Protein AF-A0A8H6F1Z7-F1 (afdb_monomer_lite)

Sequence (242 aa):
MTTATIKIDTALFIRLAKLPSEIVAYIIGFLPKCMLPELLYFPPIKEIVVSTIFSDVNIAEEYLRDKASDVPGVGYGICYCDYFKVTLDDLKRGIDQWSIYPRCIYIDNVEDFQNVCDDFPELLFKAQSINGSFAGDEGPNPEPFFKFFLDLNIKFDSLSLSNFSDPLTVPPIATSIELLNASLTNYVIPGVKKLDVDAGSDEMETQTYAFSSDLENLLLYTKRSIEVTLPQTLRKLEVYAF

pLDDT: mean 84.44, std 13.34, range [30.67, 98.12]

Foldseek 3Di:
DDQPPPPPPLVVVVVLLVDPLVVSLVVLLPDQLLCLVVCCVNVSNNLSSLLSLLQFEEEDQDDDRQAFDSDPPCGSVDHPCPHNYDHPVRQVVSCVVNVDQRQEYEYAEDVSVVCCVVPPVVSQVRHNAYEYHYEPVRDDACPVVQVVCVVSVGAHQEYEYEHHPDQDQHELRYQAYEYYQHDDAAAQHPNHAYYAYEHHDDDDDADEHEHHLNYAYYHYEDQDDYHYDDHPNHNYYHYHYD

Organism: Candida albicans (NCBI:txid5476)

Secondary structure (DSSP, 8-state):
---------HHHHHHHTTS-HHHHHHHHHTS-GGGHHHHTT-GGGHHHHHHHHTTSEEE-SS-PPPPPPSSTTTSS-----SSEEE-HHHHHHHHHHH----SEEEE-SHHHHHHHHHH-THHHHH-SEEEEEEEGGGSS-SHHHHHHHHHTT--EEEEEEE--SS-----S-EEEEEEEEE----B--TT--EEEEEE--------EEEB-TT--EEEEEESS--EEE--TT--EEEEEE-

Structure (mmCIF, N/CA/C/O backbone):
data_AF-A0A8H6F1Z7-F1
#
_entry.id   AF-A0A8H6F1Z7-F1
#
loop_
_atom_site.group_PDB
_atom_site.id
_atom_site.type_symbol
_atom_site.label_atom_id
_atom_site.label_alt_id
_atom_site.label_comp_id
_atom_site.label_asym_id
_atom_site.label_entity_id
_atom_site.label_seq_id
_atom_site.pdbx_PDB_ins_code
_atom_site.Cartn_x
_atom_site.Cartn_y
_atom_site.Cartn_z
_atom_site.occupancy
_atom_site.B_iso_or_equiv
_atom_site.auth_seq_id
_atom_site.auth_comp_id
_atom_site.auth_asym_id
_atom_site.auth_atom_id
_atom_site.pdbx_PDB_model_num
ATOM 1 N N . MET A 1 1 ? 41.974 -16.984 -8.850 1.00 34.16 1 MET A N 1
ATOM 2 C CA . MET A 1 1 ? 40.584 -16.545 -8.622 1.00 34.16 1 MET A CA 1
ATOM 3 C C . MET A 1 1 ? 39.885 -16.558 -9.967 1.00 34.16 1 MET A C 1
ATOM 5 O O . MET A 1 1 ? 40.196 -15.731 -10.811 1.00 34.16 1 MET A O 1
ATOM 9 N N . THR A 1 2 ? 39.063 -17.568 -10.221 1.00 30.67 2 THR A N 1
ATOM 10 C CA . THR A 1 2 ? 38.248 -17.677 -11.433 1.00 30.67 2 THR A CA 1
ATOM 11 C C . THR A 1 2 ? 36.941 -16.943 -11.175 1.00 30.67 2 THR A C 1
ATOM 13 O O . THR A 1 2 ? 36.124 -17.398 -10.382 1.00 30.67 2 THR A O 1
ATOM 16 N N . THR A 1 3 ? 36.767 -15.784 -11.804 1.00 34.25 3 THR A N 1
ATOM 17 C CA . THR A 1 3 ? 35.483 -15.086 -11.878 1.00 34.25 3 THR A CA 1
ATOM 18 C C . THR A 1 3 ? 34.496 -15.992 -12.604 1.00 34.25 3 THR A C 1
ATOM 20 O O . THR A 1 3 ? 34.626 -16.241 -13.803 1.00 34.25 3 THR A O 1
ATOM 23 N N . ALA A 1 4 ? 33.527 -16.538 -11.874 1.00 36.94 4 ALA A N 1
ATOM 24 C CA . ALA A 1 4 ? 32.410 -17.229 -12.488 1.00 36.94 4 ALA A CA 1
ATOM 25 C C . ALA A 1 4 ? 31.567 -16.189 -13.225 1.00 36.94 4 ALA A C 1
ATOM 27 O O . ALA A 1 4 ? 30.810 -15.431 -12.632 1.00 36.94 4 ALA A O 1
ATOM 28 N N . THR A 1 5 ? 31.747 -16.106 -14.538 1.00 38.84 5 THR A N 1
ATOM 29 C CA . THR A 1 5 ? 30.880 -15.298 -15.385 1.00 38.84 5 THR A CA 1
ATOM 30 C C . THR A 1 5 ? 29.527 -16.000 -15.421 1.00 38.84 5 THR A C 1
ATOM 32 O O . THR A 1 5 ? 29.414 -17.076 -16.012 1.00 38.84 5 THR A O 1
ATOM 35 N N . ILE A 1 6 ? 28.504 -15.431 -14.777 1.00 48.78 6 ILE A N 1
ATOM 36 C CA . ILE A 1 6 ? 27.116 -15.843 -15.008 1.00 48.78 6 ILE A CA 1
ATOM 37 C C . ILE A 1 6 ? 26.848 -15.555 -16.485 1.00 48.78 6 ILE A C 1
ATOM 39 O O . ILE A 1 6 ? 26.662 -14.412 -16.900 1.00 48.78 6 ILE A O 1
ATOM 43 N N . LYS A 1 7 ? 26.943 -16.589 -17.321 1.00 49.62 7 LYS A N 1
ATOM 44 C CA . LYS A 1 7 ? 26.702 -16.468 -18.752 1.00 49.62 7 LYS A CA 1
ATOM 45 C C . LYS A 1 7 ? 25.193 -16.384 -18.925 1.00 49.62 7 LYS A C 1
ATOM 47 O O . LYS A 1 7 ? 24.522 -17.410 -18.966 1.00 49.62 7 LYS A O 1
ATOM 52 N N . ILE A 1 8 ? 24.667 -15.163 -18.945 1.00 60.22 8 ILE A N 1
ATOM 53 C CA . ILE A 1 8 ? 23.237 -14.950 -19.130 1.00 60.22 8 ILE A CA 1
ATOM 54 C C . ILE A 1 8 ? 22.842 -15.533 -20.492 1.00 60.22 8 ILE A C 1
ATOM 56 O O . ILE A 1 8 ? 23.384 -15.138 -21.528 1.00 60.22 8 ILE A O 1
ATOM 60 N N . ASP A 1 9 ? 21.940 -16.516 -20.486 1.00 68.69 9 ASP A N 1
ATOM 61 C CA . ASP A 1 9 ? 21.489 -17.189 -21.700 1.00 68.69 9 ASP A CA 1
ATOM 62 C C . ASP A 1 9 ? 20.542 -16.271 -22.481 1.00 68.69 9 ASP A C 1
ATOM 64 O O . ASP A 1 9 ? 19.329 -16.238 -22.277 1.00 68.69 9 ASP A O 1
ATOM 68 N N . THR A 1 10 ? 21.107 -15.504 -23.408 1.00 70.69 10 THR A N 1
ATOM 69 C CA . THR A 1 10 ? 20.345 -14.642 -24.315 1.00 70.69 10 THR A CA 1
ATOM 70 C C . THR A 1 10 ? 19.330 -15.427 -25.150 1.00 70.69 10 THR A C 1
ATOM 72 O O . THR A 1 10 ? 18.284 -14.879 -25.503 1.00 70.69 10 THR A O 1
ATOM 75 N N . ALA A 1 11 ? 19.571 -16.713 -25.436 1.00 77.94 11 ALA A N 1
ATOM 76 C CA . ALA A 1 11 ? 18.633 -17.544 -26.184 1.00 77.94 11 ALA A CA 1
ATOM 77 C C . ALA A 1 11 ? 17.377 -17.870 -25.365 1.00 77.94 11 ALA A C 1
ATOM 79 O O . ALA A 1 11 ? 16.292 -17.965 -25.946 1.00 77.94 11 ALA A O 1
ATOM 80 N N . LEU A 1 12 ? 17.495 -17.983 -24.037 1.00 82.06 12 LEU A N 1
ATOM 81 C CA . LEU A 1 12 ? 16.347 -18.121 -23.140 1.00 82.06 12 LEU A CA 1
ATOM 82 C C . LEU A 1 12 ? 15.429 -16.900 -23.245 1.00 82.06 12 LEU A C 1
ATOM 84 O O . LEU A 1 12 ? 14.241 -17.060 -23.512 1.00 82.06 12 LEU A O 1
ATOM 88 N N . PHE A 1 13 ? 15.971 -15.686 -23.117 1.00 80.31 13 PHE A N 1
ATOM 89 C CA . PHE A 1 13 ? 15.171 -14.455 -23.165 1.00 80.31 13 PHE A CA 1
ATOM 90 C C . PHE A 1 13 ? 14.566 -14.186 -24.547 1.00 80.31 13 PHE A C 1
ATOM 92 O O . PHE A 1 13 ? 13.432 -13.722 -24.645 1.00 80.31 13 PHE A O 1
ATOM 99 N N . ILE A 1 14 ? 15.260 -14.563 -25.626 1.00 82.12 14 ILE A N 1
ATOM 100 C CA . ILE A 1 14 ? 14.693 -14.526 -26.983 1.00 82.12 14 ILE A CA 1
ATOM 101 C C . ILE A 1 14 ? 13.509 -15.492 -27.115 1.00 82.12 14 ILE A C 1
ATOM 103 O O . ILE A 1 14 ? 12.534 -15.176 -27.794 1.00 82.12 14 ILE A O 1
ATOM 107 N N . ARG A 1 15 ? 13.573 -16.681 -26.503 1.00 86.31 15 ARG A N 1
ATOM 108 C CA . ARG A 1 15 ? 12.447 -17.629 -26.498 1.00 86.31 15 ARG A CA 1
ATOM 109 C C . ARG A 1 15 ? 11.305 -17.139 -25.618 1.00 86.31 15 ARG A C 1
ATOM 111 O O . ARG A 1 15 ? 10.158 -17.263 -26.032 1.00 86.31 15 ARG A O 1
ATOM 118 N N . LEU A 1 16 ? 11.618 -16.560 -24.460 1.00 87.19 16 LEU A N 1
ATOM 119 C CA . LEU A 1 16 ? 10.638 -15.972 -23.552 1.00 87.19 16 LEU A CA 1
ATOM 120 C C . LEU A 1 16 ? 9.819 -14.892 -24.266 1.00 87.19 16 LEU A C 1
ATOM 122 O O . LEU A 1 16 ? 8.597 -14.923 -24.215 1.00 87.19 16 LEU A O 1
ATOM 126 N N . ALA A 1 17 ? 10.478 -14.023 -25.035 1.00 87.62 17 ALA A N 1
ATOM 127 C CA . ALA A 1 17 ? 9.830 -12.963 -25.805 1.00 87.62 17 ALA A CA 1
ATOM 128 C C . ALA A 1 17 ? 8.887 -13.450 -26.923 1.00 87.62 17 ALA A C 1
ATOM 130 O O . ALA A 1 17 ? 8.162 -12.648 -27.501 1.00 87.62 17 ALA A O 1
ATOM 131 N N . LYS A 1 18 ? 8.896 -14.747 -27.262 1.00 92.12 18 LYS A N 1
ATOM 132 C CA . LYS A 1 18 ? 7.950 -15.335 -28.228 1.00 92.12 18 LYS A CA 1
ATOM 133 C C . LYS A 1 18 ? 6.635 -15.771 -27.586 1.00 92.12 18 LYS A C 1
ATOM 135 O O . LYS A 1 18 ? 5.712 -16.137 -28.311 1.00 92.12 18 LYS A O 1
ATOM 140 N N . LEU A 1 19 ? 6.563 -15.804 -26.257 1.00 93.12 19 LEU A N 1
ATOM 141 C CA . LEU A 1 19 ? 5.328 -16.100 -25.543 1.00 93.12 19 LEU A CA 1
ATOM 142 C C . LEU A 1 19 ? 4.391 -14.879 -25.582 1.00 93.12 19 LEU A C 1
ATOM 144 O O . LEU A 1 19 ? 4.862 -13.755 -25.764 1.00 93.12 19 LEU A O 1
ATOM 148 N N . PRO A 1 20 ? 3.072 -15.070 -25.389 1.00 94.25 20 PRO A N 1
ATOM 149 C CA . PRO A 1 20 ? 2.147 -13.955 -25.213 1.00 94.25 20 PRO A CA 1
ATOM 150 C C . PRO A 1 20 ? 2.594 -13.035 -24.072 1.00 94.25 20 PRO A C 1
ATOM 152 O O . PRO A 1 20 ? 3.064 -13.517 -23.039 1.00 94.25 20 PRO A O 1
ATOM 155 N N . SER A 1 21 ? 2.422 -11.722 -24.237 1.00 90.31 21 SER A N 1
ATOM 156 C CA . SER A 1 21 ? 2.901 -10.709 -23.284 1.00 90.31 21 SER A CA 1
ATOM 157 C C . SER A 1 21 ? 2.387 -10.933 -21.863 1.00 90.31 21 SER A C 1
ATOM 159 O O . SER A 1 21 ? 3.147 -10.784 -20.913 1.00 90.31 21 SER A O 1
ATOM 161 N N . GLU A 1 22 ? 1.137 -11.367 -21.716 1.00 91.44 22 GLU A N 1
ATOM 162 C CA . GLU A 1 22 ? 0.520 -11.711 -20.429 1.00 91.44 22 GLU A CA 1
ATOM 163 C C . GLU A 1 22 ? 1.260 -12.850 -19.716 1.00 91.44 22 GLU A C 1
ATOM 165 O O . GLU A 1 22 ? 1.484 -12.792 -18.509 1.00 91.44 22 GLU A O 1
ATOM 170 N N . ILE A 1 23 ? 1.706 -13.864 -20.465 1.00 93.25 23 ILE A N 1
ATOM 171 C CA . ILE A 1 23 ? 2.471 -14.991 -19.921 1.00 93.25 23 ILE A CA 1
ATOM 172 C C . ILE A 1 23 ? 3.870 -14.534 -19.511 1.00 93.25 23 ILE A C 1
ATOM 174 O O . ILE A 1 23 ? 4.367 -14.934 -18.461 1.00 93.25 23 ILE A O 1
ATOM 178 N N . VAL A 1 24 ? 4.503 -13.673 -20.310 1.00 93.00 24 VAL A N 1
ATOM 179 C CA . VAL A 1 24 ? 5.813 -13.103 -19.971 1.00 93.00 24 VAL A CA 1
ATOM 180 C C . VAL A 1 24 ? 5.713 -12.229 -18.720 1.00 93.00 24 VAL A C 1
ATOM 182 O O . VAL A 1 24 ? 6.533 -12.384 -17.820 1.00 93.00 24 VAL A O 1
ATOM 185 N N . ALA A 1 25 ? 4.695 -11.370 -18.625 1.00 91.81 25 ALA A N 1
ATOM 186 C CA . ALA A 1 25 ? 4.435 -10.536 -17.454 1.00 91.81 25 ALA A CA 1
ATOM 187 C C . ALA A 1 25 ? 4.193 -11.387 -16.204 1.00 91.81 25 ALA A C 1
ATOM 189 O O . ALA A 1 25 ? 4.779 -11.120 -15.160 1.00 91.81 25 ALA A O 1
ATOM 190 N N . TYR A 1 26 ? 3.401 -12.458 -16.331 1.00 91.75 26 TYR A N 1
ATOM 191 C CA . TYR A 1 26 ? 3.177 -13.413 -15.251 1.00 91.75 26 TYR A CA 1
ATOM 192 C C . TYR A 1 26 ? 4.499 -14.027 -14.778 1.00 91.75 26 TYR A C 1
ATOM 194 O O . TYR A 1 26 ? 4.808 -13.942 -13.597 1.00 91.75 26 TYR A O 1
ATOM 202 N N . ILE A 1 27 ? 5.325 -14.561 -15.689 1.00 91.31 27 ILE A N 1
ATOM 203 C CA . ILE A 1 27 ? 6.632 -15.155 -15.352 1.00 91.31 27 ILE A CA 1
ATOM 204 C C . ILE A 1 27 ? 7.552 -14.138 -14.667 1.00 91.31 27 ILE A C 1
ATOM 206 O O . ILE A 1 27 ? 8.138 -14.453 -13.634 1.00 91.31 27 ILE A O 1
ATOM 210 N N . ILE A 1 28 ? 7.678 -12.929 -15.223 1.00 91.25 28 ILE A N 1
ATOM 211 C CA . ILE A 1 28 ? 8.525 -11.867 -14.663 1.00 91.25 28 ILE A CA 1
ATOM 212 C C . ILE A 1 28 ? 8.011 -11.436 -13.283 1.00 91.25 28 ILE A C 1
ATOM 214 O O . ILE A 1 28 ? 8.817 -11.169 -12.397 1.00 91.25 28 ILE A O 1
ATOM 218 N N . GLY A 1 29 ? 6.695 -11.434 -13.067 1.00 88.69 29 GLY A N 1
ATOM 219 C CA . GLY A 1 29 ? 6.071 -11.086 -11.791 1.00 88.69 29 GLY A CA 1
ATOM 220 C C . GLY A 1 29 ? 6.500 -11.971 -10.614 1.00 88.69 29 GLY A C 1
ATOM 221 O O . GLY A 1 29 ? 6.566 -11.464 -9.493 1.00 88.69 29 GLY A O 1
ATOM 222 N N . PHE A 1 30 ? 6.845 -13.242 -10.869 1.00 87.19 30 PHE A N 1
ATOM 223 C CA . PHE A 1 30 ? 7.370 -14.181 -9.860 1.00 87.19 30 PHE A CA 1
ATOM 224 C C . PHE A 1 30 ? 8.877 -14.086 -9.639 1.00 87.19 30 PHE A C 1
ATOM 226 O O . PHE A 1 30 ? 9.404 -14.761 -8.753 1.00 87.19 30 PHE A O 1
ATOM 233 N N . LEU A 1 31 ? 9.597 -13.306 -10.446 1.00 87.44 31 LEU A N 1
ATOM 234 C CA . LEU A 1 31 ? 11.025 -13.140 -10.236 1.00 87.44 31 LEU A CA 1
ATOM 235 C C . LEU A 1 31 ? 11.280 -12.243 -9.018 1.00 87.44 31 LEU A C 1
ATOM 237 O O . LEU A 1 31 ? 10.518 -11.301 -8.774 1.00 87.44 31 LEU A O 1
ATOM 241 N N . PRO A 1 32 ? 12.385 -12.484 -8.290 1.00 85.94 32 PRO A N 1
ATOM 242 C CA . PRO A 1 32 ? 12.886 -11.553 -7.291 1.00 85.94 32 PRO A CA 1
ATOM 243 C C . PRO A 1 32 ? 12.898 -10.116 -7.820 1.00 85.94 32 PRO A C 1
ATOM 245 O O . PRO A 1 32 ? 13.502 -9.847 -8.863 1.00 85.94 32 PRO A O 1
ATOM 248 N N . LYS A 1 33 ? 12.275 -9.168 -7.104 1.00 87.38 33 LYS A N 1
ATOM 249 C CA . LYS A 1 33 ? 12.180 -7.764 -7.559 1.00 87.38 33 LYS A CA 1
ATOM 250 C C . LYS A 1 33 ? 13.558 -7.156 -7.814 1.00 87.38 33 LYS A C 1
ATOM 252 O O . LYS A 1 33 ? 13.758 -6.389 -8.753 1.00 87.38 33 LYS A O 1
ATOM 257 N N . CYS A 1 34 ? 14.532 -7.590 -7.024 1.00 84.81 34 CYS A N 1
ATOM 258 C CA . CYS A 1 34 ? 15.917 -7.163 -7.091 1.00 84.81 34 CYS A CA 1
ATOM 259 C C . CYS A 1 34 ? 16.673 -7.680 -8.353 1.00 84.81 34 CYS A C 1
ATOM 261 O O . CYS A 1 34 ? 17.707 -7.117 -8.709 1.00 84.81 34 CYS A O 1
ATOM 263 N N . MET A 1 35 ? 16.112 -8.644 -9.105 1.00 86.62 35 MET A N 1
ATOM 264 C CA . MET A 1 35 ? 16.602 -9.097 -10.424 1.00 86.62 35 MET A CA 1
ATOM 265 C C . MET A 1 35 ? 16.037 -8.279 -11.601 1.00 86.62 35 MET A C 1
ATOM 267 O O . MET A 1 35 ? 16.664 -8.194 -12.658 1.00 86.62 35 MET A O 1
ATOM 271 N N . LEU A 1 36 ? 14.865 -7.652 -11.449 1.00 89.81 36 LEU A N 1
ATOM 272 C CA . LEU A 1 36 ? 14.165 -6.969 -12.548 1.00 89.81 36 LEU A CA 1
ATOM 273 C C . LEU A 1 36 ? 15.005 -5.913 -13.298 1.00 89.81 36 LEU A C 1
ATOM 275 O O . LEU A 1 36 ? 14.903 -5.865 -14.525 1.00 89.81 36 LEU A O 1
ATOM 279 N N . PRO A 1 37 ? 15.871 -5.106 -12.649 1.00 89.25 37 PRO A N 1
ATOM 280 C CA . PRO A 1 37 ? 16.696 -4.127 -13.356 1.00 89.25 37 PRO A CA 1
ATOM 281 C C . PRO A 1 37 ? 17.648 -4.763 -14.371 1.00 89.25 37 PRO A C 1
ATOM 283 O O . PRO A 1 37 ? 17.880 -4.194 -15.435 1.00 89.25 37 PRO A O 1
ATOM 286 N N . GLU A 1 38 ? 18.174 -5.956 -14.081 1.00 86.75 38 GLU A N 1
ATOM 287 C CA . GLU A 1 38 ? 19.059 -6.676 -15.002 1.00 86.75 38 GLU A CA 1
ATOM 288 C C . GLU A 1 38 ? 18.315 -7.113 -16.266 1.00 86.75 38 GLU A C 1
ATOM 290 O O . GLU A 1 38 ? 18.896 -7.220 -17.348 1.00 86.75 38 GLU A O 1
ATOM 295 N N . LEU A 1 39 ? 16.999 -7.309 -16.162 1.00 89.81 39 LEU A N 1
ATOM 296 C CA . LEU A 1 39 ? 16.180 -7.709 -17.296 1.00 89.81 39 LEU A CA 1
ATOM 297 C C . LEU A 1 39 ? 15.932 -6.562 -18.287 1.00 89.81 39 LEU A C 1
ATOM 299 O O . LEU A 1 39 ? 15.601 -6.810 -19.448 1.00 89.81 39 LEU A O 1
ATOM 303 N N . LEU A 1 40 ? 16.157 -5.309 -17.877 1.00 90.50 40 LEU A N 1
ATOM 304 C CA . LEU A 1 40 ? 16.033 -4.134 -18.749 1.00 90.50 40 LEU A CA 1
ATOM 305 C C . LEU A 1 40 ? 17.074 -4.119 -19.881 1.00 90.50 40 LEU A C 1
ATOM 307 O O . LEU A 1 40 ? 16.872 -3.431 -20.887 1.00 90.50 40 LEU A O 1
ATOM 311 N N . TYR A 1 41 ? 18.157 -4.896 -19.751 1.00 88.31 41 TYR A N 1
ATOM 312 C CA . TYR A 1 41 ? 19.172 -5.078 -20.792 1.00 88.31 41 TYR A CA 1
ATOM 313 C C . TYR A 1 41 ? 18.738 -6.027 -21.917 1.00 88.31 41 TYR A C 1
ATOM 315 O O . TYR A 1 41 ? 19.485 -6.178 -22.884 1.00 88.31 41 TYR A O 1
ATOM 323 N N . PHE A 1 42 ? 17.551 -6.646 -21.839 1.00 88.81 42 PHE A N 1
ATOM 324 C CA . PHE A 1 42 ? 17.001 -7.499 -22.898 1.00 88.81 42 PHE A CA 1
ATOM 325 C C . PHE A 1 42 ? 15.900 -6.758 -23.666 1.00 88.81 42 PHE A C 1
ATOM 327 O O . PHE A 1 42 ? 14.739 -6.783 -23.247 1.00 88.81 42 PHE A O 1
ATOM 334 N N . PRO A 1 43 ? 16.214 -6.148 -24.832 1.00 88.19 43 PRO A N 1
ATOM 335 C CA . PRO A 1 43 ? 15.241 -5.389 -25.616 1.00 88.19 43 PRO A CA 1
ATOM 336 C C . PRO A 1 43 ? 13.909 -6.112 -25.877 1.00 88.19 43 PRO A C 1
ATOM 338 O O . PRO A 1 43 ? 12.879 -5.457 -25.749 1.00 88.19 43 PRO A O 1
ATOM 341 N N . PRO A 1 44 ? 13.875 -7.433 -26.169 1.00 89.00 44 PRO A N 1
ATOM 342 C CA . PRO A 1 44 ? 12.625 -8.117 -26.508 1.00 89.00 44 PRO A CA 1
ATOM 343 C C . PRO A 1 44 ? 11.560 -8.163 -25.403 1.00 89.00 44 PRO A C 1
ATOM 345 O O . PRO A 1 44 ? 10.396 -8.377 -25.715 1.00 89.00 44 PRO A O 1
ATOM 348 N N . ILE A 1 45 ? 11.938 -8.004 -24.131 1.00 91.19 45 ILE A N 1
ATOM 349 C CA . ILE A 1 45 ? 11.006 -8.048 -22.986 1.00 91.19 45 ILE A CA 1
ATOM 350 C C . ILE A 1 45 ? 10.999 -6.747 -22.178 1.00 91.19 45 ILE A C 1
ATOM 352 O O . ILE A 1 45 ? 10.317 -6.655 -21.161 1.00 91.19 45 ILE A O 1
ATOM 356 N N . LYS A 1 46 ? 11.762 -5.742 -22.618 1.00 92.31 46 LYS A N 1
ATOM 357 C CA . LYS A 1 46 ? 12.079 -4.541 -21.842 1.00 92.31 46 LYS A CA 1
ATOM 358 C C . LYS A 1 46 ? 10.835 -3.797 -21.358 1.00 92.31 46 LYS A C 1
ATOM 360 O O . LYS A 1 46 ? 10.763 -3.447 -20.188 1.00 92.31 46 LYS A O 1
ATOM 365 N N . GLU A 1 47 ? 9.848 -3.601 -22.226 1.00 92.88 47 GLU A N 1
ATOM 366 C CA . GLU A 1 47 ? 8.599 -2.907 -21.875 1.00 92.88 47 GLU A CA 1
ATOM 367 C C . GLU A 1 47 ? 7.783 -3.670 -20.822 1.00 92.88 47 GLU A C 1
ATOM 369 O O . GLU A 1 47 ? 7.233 -3.069 -19.902 1.00 92.88 47 GLU A O 1
ATOM 374 N N . ILE A 1 48 ? 7.767 -5.004 -20.899 1.00 93.94 48 ILE A N 1
ATOM 375 C CA . ILE A 1 48 ? 7.074 -5.858 -19.926 1.00 93.94 48 ILE A CA 1
ATOM 376 C C . ILE A 1 48 ? 7.778 -5.790 -18.568 1.00 93.94 48 ILE A C 1
ATOM 378 O O . ILE A 1 48 ? 7.122 -5.681 -17.532 1.00 93.94 48 ILE A O 1
ATOM 382 N N . VAL A 1 49 ? 9.115 -5.803 -18.566 1.00 94.38 49 VAL A N 1
ATOM 383 C CA . VAL A 1 49 ? 9.919 -5.626 -17.348 1.00 94.38 49 VAL A CA 1
ATOM 384 C C . VAL A 1 49 ? 9.625 -4.270 -16.710 1.00 94.38 49 VAL A C 1
ATOM 386 O O . VAL A 1 49 ? 9.356 -4.224 -15.515 1.00 94.38 49 VAL A O 1
ATOM 389 N N . VAL A 1 50 ? 9.613 -3.184 -17.491 1.00 94.62 50 VAL A N 1
ATOM 390 C CA . VAL A 1 50 ? 9.266 -1.839 -16.999 1.00 94.62 50 VAL A CA 1
ATOM 391 C C . VAL A 1 50 ? 7.871 -1.843 -16.387 1.00 94.62 50 VAL A C 1
ATOM 393 O O . VAL A 1 50 ? 7.719 -1.452 -15.236 1.00 94.62 50 VAL A O 1
ATOM 396 N N . SER A 1 51 ? 6.864 -2.358 -17.095 1.00 93.56 51 SER A N 1
ATOM 397 C CA . SER A 1 51 ? 5.502 -2.435 -16.559 1.00 93.56 51 SER A CA 1
ATOM 398 C C . SER A 1 51 ? 5.414 -3.254 -15.268 1.00 93.56 51 SER A C 1
ATOM 400 O O . SER A 1 51 ? 4.564 -2.960 -14.433 1.00 93.56 51 SER A O 1
ATOM 402 N N . THR A 1 52 ? 6.263 -4.271 -15.101 1.00 93.50 52 THR A N 1
ATOM 403 C CA . THR A 1 52 ? 6.303 -5.108 -13.890 1.00 93.50 52 THR A CA 1
ATOM 404 C C . THR A 1 52 ? 7.024 -4.413 -12.737 1.00 93.50 52 THR A C 1
ATOM 406 O O . THR A 1 52 ? 6.609 -4.532 -11.592 1.00 93.50 52 THR A O 1
ATOM 409 N N . ILE A 1 53 ? 8.083 -3.650 -13.015 1.00 93.56 53 ILE A N 1
ATOM 410 C CA . ILE A 1 53 ? 8.728 -2.795 -12.010 1.00 93.56 53 ILE A CA 1
ATOM 411 C C . ILE A 1 53 ? 7.724 -1.752 -11.510 1.00 93.56 53 ILE A C 1
ATOM 413 O O . ILE A 1 53 ? 7.534 -1.598 -10.313 1.00 93.56 53 ILE A O 1
ATOM 417 N N . PHE A 1 54 ? 7.027 -1.087 -12.431 1.00 94.38 54 PHE A N 1
ATOM 418 C CA . PHE A 1 54 ? 6.070 -0.025 -12.122 1.00 94.38 54 PHE A CA 1
ATOM 419 C C . PHE A 1 54 ? 4.733 -0.547 -11.587 1.00 94.38 54 PHE A C 1
ATOM 421 O O . PHE A 1 54 ? 3.882 0.247 -11.193 1.00 94.38 54 PHE A O 1
ATOM 428 N N . SER A 1 55 ? 4.497 -1.862 -11.561 1.00 93.06 55 SER A N 1
ATOM 429 C CA . SER A 1 55 ? 3.245 -2.375 -11.003 1.00 93.06 55 SER A CA 1
ATOM 430 C C . SER A 1 55 ? 3.183 -2.252 -9.482 1.00 93.06 55 SER A C 1
ATOM 432 O O . SER A 1 55 ? 2.081 -2.175 -8.947 1.00 93.06 55 SER A O 1
ATOM 434 N N . ASP A 1 56 ? 4.342 -2.254 -8.819 1.00 91.81 56 ASP A N 1
ATOM 435 C CA . ASP A 1 56 ? 4.464 -2.368 -7.367 1.00 91.81 56 ASP A CA 1
ATOM 436 C C . ASP A 1 56 ? 5.810 -1.788 -6.894 1.00 91.81 56 ASP A C 1
ATOM 438 O O . ASP A 1 56 ? 6.860 -2.438 -6.990 1.00 91.81 56 ASP A O 1
ATOM 442 N N . VAL A 1 57 ? 5.774 -0.527 -6.460 1.00 94.31 57 VAL A N 1
ATOM 443 C CA . VAL A 1 57 ? 6.961 0.277 -6.158 1.00 94.31 57 VAL A CA 1
ATOM 444 C C . VAL A 1 57 ? 6.927 0.745 -4.711 1.00 94.31 57 VAL A C 1
ATOM 446 O O . VAL A 1 57 ? 5.952 1.360 -4.298 1.00 94.31 57 VAL A O 1
ATOM 449 N N . ASN A 1 58 ? 8.019 0.551 -3.975 1.00 94.25 58 ASN A N 1
ATOM 450 C CA . ASN A 1 58 ? 8.232 1.217 -2.694 1.00 94.25 58 ASN A CA 1
ATOM 451 C C . ASN A 1 58 ? 9.227 2.359 -2.848 1.00 94.25 58 ASN A C 1
ATOM 453 O O . ASN A 1 58 ? 10.331 2.164 -3.371 1.00 94.25 58 ASN A O 1
ATOM 457 N N . ILE A 1 59 ? 8.824 3.535 -2.390 1.00 93.69 59 ILE A N 1
ATOM 458 C CA . ILE A 1 59 ? 9.656 4.730 -2.393 1.00 93.69 59 ILE A CA 1
ATOM 459 C C . ILE A 1 59 ? 10.469 4.710 -1.104 1.00 93.69 59 ILE A C 1
ATOM 461 O O . ILE A 1 59 ? 9.901 4.577 -0.025 1.00 93.69 59 ILE A O 1
ATOM 465 N N . ALA A 1 60 ? 11.788 4.775 -1.245 1.00 89.19 60 ALA A N 1
ATOM 466 C CA . ALA A 1 60 ? 12.712 4.807 -0.122 1.00 89.19 60 ALA A CA 1
ATOM 467 C C . ALA A 1 60 ? 13.921 5.684 -0.450 1.00 89.19 60 ALA A C 1
ATOM 469 O O . ALA A 1 60 ? 14.519 5.514 -1.520 1.00 89.19 60 ALA A O 1
ATOM 470 N N . GLU A 1 61 ? 14.304 6.576 0.463 1.00 81.94 61 GLU A N 1
ATOM 471 C CA . GLU A 1 61 ? 15.511 7.404 0.346 1.00 81.94 61 GLU A CA 1
ATOM 472 C C . GLU A 1 61 ? 16.765 6.545 0.117 1.00 81.94 61 GLU A C 1
ATOM 474 O O . GLU A 1 61 ? 17.515 6.753 -0.841 1.00 81.94 61 GLU A O 1
ATOM 479 N N . GLU A 1 62 ? 16.939 5.508 0.940 1.00 76.25 62 GLU A N 1
ATOM 480 C CA . GLU A 1 62 ? 18.015 4.535 0.807 1.00 76.25 62 GLU A CA 1
ATOM 481 C C . GLU A 1 62 ? 17.478 3.105 0.740 1.00 76.25 62 GLU A C 1
ATOM 483 O O . GLU A 1 62 ? 16.589 2.683 1.480 1.00 76.25 62 GLU A O 1
ATOM 488 N N . TYR A 1 63 ? 18.068 2.305 -0.146 1.00 75.69 63 TYR A N 1
ATOM 489 C CA . TYR A 1 63 ? 17.791 0.879 -0.206 1.00 75.69 63 TYR A CA 1
ATOM 490 C C . TYR A 1 63 ? 19.025 0.098 -0.647 1.00 75.69 63 TYR A C 1
ATOM 492 O O . TYR A 1 63 ? 19.786 0.499 -1.530 1.00 75.69 63 TYR A O 1
ATOM 500 N N . LEU A 1 64 ? 19.186 -1.090 -0.071 1.00 71.12 64 LEU A N 1
ATOM 501 C CA . LEU A 1 64 ? 20.118 -2.089 -0.567 1.00 71.12 64 LEU A CA 1
ATOM 502 C C . LEU A 1 64 ? 19.322 -3.123 -1.352 1.00 71.12 64 LEU A C 1
ATOM 504 O O . LEU A 1 64 ? 18.462 -3.807 -0.802 1.00 71.12 64 LEU A O 1
ATOM 508 N N . ARG A 1 65 ? 19.599 -3.232 -2.654 1.00 74.06 65 ARG A N 1
ATOM 509 C CA . ARG A 1 65 ? 19.118 -4.377 -3.430 1.00 74.06 65 ARG A CA 1
ATOM 510 C C . ARG A 1 65 ? 20.007 -5.565 -3.136 1.00 74.06 65 ARG A C 1
ATOM 512 O O . ARG A 1 65 ? 21.235 -5.455 -3.227 1.00 74.06 65 ARG A O 1
ATOM 519 N N . ASP A 1 66 ? 19.370 -6.695 -2.860 1.00 78.25 66 ASP A N 1
ATOM 520 C CA . ASP A 1 66 ? 20.060 -7.974 -2.821 1.00 78.25 66 ASP A CA 1
ATOM 521 C C . ASP A 1 66 ? 20.810 -8.165 -4.137 1.00 78.25 66 ASP A C 1
ATOM 523 O O . ASP A 1 66 ? 20.261 -7.959 -5.224 1.00 78.25 66 ASP A O 1
ATOM 527 N N . LYS A 1 67 ? 22.088 -8.521 -4.040 1.00 74.69 67 LYS A N 1
ATOM 528 C CA . LYS A 1 67 ? 22.911 -8.847 -5.203 1.00 74.69 67 LYS A CA 1
ATOM 529 C C . LYS A 1 67 ? 22.881 -10.349 -5.426 1.00 74.69 67 LYS A C 1
ATOM 531 O O . LYS A 1 67 ? 22.786 -11.123 -4.473 1.00 74.69 67 LYS A O 1
ATOM 536 N N . ALA A 1 68 ? 23.010 -10.760 -6.684 1.00 72.69 68 ALA A N 1
ATOM 537 C CA . ALA A 1 68 ? 23.257 -12.158 -6.990 1.00 72.69 68 ALA A CA 1
ATOM 538 C C . ALA A 1 68 ? 24.512 -12.641 -6.243 1.00 72.69 68 ALA A C 1
ATOM 540 O O . ALA A 1 68 ? 25.521 -11.939 -6.171 1.00 72.69 68 ALA A O 1
ATOM 541 N N . SER A 1 69 ? 24.438 -13.844 -5.682 1.00 73.44 69 SER A N 1
ATOM 542 C CA . SER A 1 69 ? 25.571 -14.514 -5.063 1.00 73.44 69 SER A CA 1
ATOM 543 C C . SER A 1 69 ? 26.675 -14.740 -6.091 1.00 73.44 69 SER A C 1
ATOM 545 O O . SER A 1 69 ? 26.423 -15.245 -7.186 1.00 73.44 69 SER A O 1
ATOM 547 N N . ASP A 1 70 ? 27.914 -14.462 -5.689 1.00 73.88 70 ASP A N 1
ATOM 548 C CA . ASP A 1 70 ? 29.107 -14.795 -6.472 1.00 73.88 70 ASP A CA 1
ATOM 549 C C . ASP A 1 70 ? 29.340 -16.317 -6.577 1.00 73.88 70 ASP A C 1
ATOM 551 O O . ASP A 1 70 ? 30.190 -16.776 -7.345 1.00 73.88 70 ASP A O 1
ATOM 555 N N . VAL A 1 71 ? 28.600 -17.125 -5.804 1.00 75.12 71 VAL A N 1
ATOM 556 C CA . VAL A 1 71 ? 28.674 -18.586 -5.854 1.00 75.12 71 VAL A CA 1
ATOM 557 C C . VAL A 1 71 ? 27.911 -19.100 -7.087 1.00 75.12 71 VAL A C 1
ATOM 559 O O . VAL A 1 71 ? 26.704 -18.864 -7.219 1.00 75.12 71 VAL A O 1
ATOM 562 N N . PRO A 1 72 ? 28.571 -19.855 -7.989 1.00 70.50 72 PRO A N 1
ATOM 563 C CA . PRO A 1 72 ? 27.932 -20.390 -9.187 1.00 70.50 72 PRO A CA 1
ATOM 564 C C . PRO A 1 72 ? 26.688 -21.221 -8.867 1.00 70.50 72 PRO A C 1
ATOM 566 O O . PRO A 1 72 ? 26.732 -22.118 -8.029 1.00 70.50 72 PRO A O 1
ATOM 569 N N . GLY A 1 73 ? 25.591 -20.949 -9.572 1.00 66.50 73 GLY A N 1
ATOM 570 C CA . GLY A 1 73 ? 24.332 -21.684 -9.419 1.00 66.50 73 GLY A CA 1
ATOM 571 C C . GLY A 1 73 ? 23.477 -21.271 -8.217 1.00 66.50 73 GLY A C 1
ATOM 572 O O . GLY A 1 73 ? 22.357 -21.757 -8.114 1.00 66.50 73 GLY A O 1
ATOM 573 N N . VAL A 1 74 ? 23.958 -20.370 -7.350 1.00 70.12 74 VAL A N 1
ATOM 574 C CA . VAL A 1 74 ? 23.169 -19.827 -6.229 1.00 70.12 74 VAL A CA 1
ATOM 575 C C . VAL A 1 74 ? 22.320 -18.638 -6.679 1.00 70.12 74 VAL A C 1
ATOM 577 O O . VAL A 1 74 ? 21.154 -18.552 -6.309 1.00 70.12 74 VAL A O 1
ATOM 580 N N . GLY A 1 75 ? 22.867 -17.749 -7.519 1.00 71.94 75 GLY A N 1
ATOM 581 C CA . GLY A 1 75 ? 22.131 -16.593 -8.045 1.00 71.94 75 GLY A CA 1
ATOM 582 C C . GLY A 1 75 ? 21.564 -15.711 -6.926 1.00 71.94 75 GLY A C 1
ATOM 583 O O . GLY A 1 75 ? 22.221 -15.500 -5.908 1.00 71.94 75 GLY A O 1
ATOM 584 N N . TYR A 1 76 ? 20.341 -15.208 -7.090 1.00 68.94 76 TYR A N 1
ATOM 585 C CA . TYR A 1 76 ? 19.608 -14.509 -6.029 1.00 68.94 76 TYR A CA 1
ATOM 586 C C . TYR A 1 76 ? 19.085 -15.529 -5.008 1.00 68.94 76 TYR A C 1
ATOM 588 O O . TYR A 1 76 ? 17.929 -15.935 -5.063 1.00 68.94 76 TYR A O 1
ATOM 596 N N . GLY A 1 77 ? 19.972 -16.002 -4.127 1.00 57.03 77 GLY A N 1
ATOM 597 C CA . GLY A 1 77 ? 19.691 -17.121 -3.225 1.00 57.03 77 GLY A CA 1
ATOM 598 C C . GLY A 1 77 ? 18.515 -16.869 -2.279 1.00 57.03 77 GLY A C 1
ATOM 599 O O . GLY A 1 77 ? 17.725 -17.780 -2.051 1.00 57.03 77 GLY A O 1
ATOM 600 N N . ILE A 1 78 ? 18.381 -15.642 -1.757 1.00 59.12 78 ILE A N 1
ATOM 601 C CA . ILE A 1 78 ? 17.210 -15.196 -0.999 1.00 59.12 78 ILE A CA 1
ATOM 602 C C . ILE A 1 78 ? 17.014 -13.705 -1.258 1.00 59.12 78 ILE A C 1
ATOM 604 O O . ILE A 1 78 ? 17.919 -12.913 -1.014 1.00 59.12 78 ILE A O 1
ATOM 608 N N . CYS A 1 79 ? 15.854 -13.345 -1.793 1.00 68.50 79 CYS A N 1
ATOM 609 C CA . CYS A 1 79 ? 15.456 -11.966 -2.002 1.00 68.50 79 CYS A CA 1
ATOM 610 C C . CYS A 1 79 ? 14.173 -11.738 -1.212 1.00 68.50 79 CYS A C 1
ATOM 612 O O . CYS A 1 79 ? 13.162 -12.369 -1.511 1.00 68.50 79 CYS A O 1
ATOM 614 N N . TYR A 1 80 ? 14.233 -10.862 -0.212 1.00 66.94 80 TYR A N 1
ATOM 615 C CA . TYR A 1 80 ? 13.080 -10.492 0.621 1.00 66.94 80 TYR A CA 1
ATOM 616 C C . TYR A 1 80 ? 12.433 -9.187 0.133 1.00 66.94 80 TYR A C 1
ATOM 618 O O . TYR A 1 80 ? 11.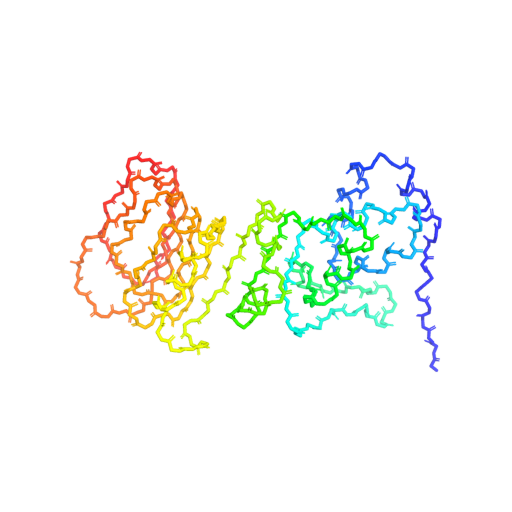758 -8.490 0.881 1.00 66.94 80 TYR A O 1
ATOM 626 N N . CYS A 1 81 ? 12.704 -8.812 -1.121 1.00 76.12 81 CYS A N 1
ATOM 627 C CA . CYS A 1 81 ? 12.117 -7.639 -1.747 1.00 76.12 81 CYS A CA 1
ATOM 628 C C . CYS A 1 81 ? 10.647 -7.974 -2.086 1.00 76.12 81 CYS A C 1
ATOM 630 O O . CYS A 1 81 ? 10.384 -8.479 -3.179 1.00 76.12 81 CYS A O 1
ATOM 632 N N . ASP A 1 82 ? 9.711 -7.726 -1.163 1.00 79.50 82 ASP A N 1
ATOM 633 C CA . ASP A 1 82 ? 8.265 -7.894 -1.407 1.00 79.50 82 ASP A CA 1
ATOM 634 C C . ASP A 1 82 ? 7.781 -6.955 -2.526 1.00 79.50 82 ASP A C 1
ATOM 636 O O . ASP A 1 82 ? 6.999 -7.338 -3.397 1.00 79.50 82 ASP A O 1
ATOM 640 N N . TYR A 1 83 ? 8.373 -5.763 -2.575 1.00 85.81 83 TYR A N 1
ATOM 641 C CA . TYR A 1 83 ? 8.112 -4.695 -3.535 1.00 85.81 83 TYR A CA 1
ATOM 642 C C . TYR A 1 83 ? 9.410 -4.167 -4.158 1.00 85.81 83 TYR A C 1
ATOM 644 O O . TYR A 1 83 ? 10.522 -4.386 -3.654 1.00 85.81 83 TYR A O 1
ATOM 652 N N . PHE A 1 84 ? 9.297 -3.477 -5.296 1.00 90.69 84 PHE A N 1
ATOM 653 C CA . PHE A 1 84 ? 10.459 -2.892 -5.957 1.00 90.69 84 PHE A CA 1
ATOM 654 C C . PHE A 1 84 ? 10.864 -1.574 -5.289 1.00 90.69 84 PHE A C 1
ATOM 656 O O . PHE A 1 84 ? 10.209 -0.552 -5.476 1.00 90.69 84 PHE A O 1
ATOM 663 N N . LYS A 1 85 ? 11.973 -1.586 -4.543 1.00 90.94 85 LYS A N 1
ATOM 664 C CA . LYS A 1 85 ? 12.513 -0.383 -3.891 1.00 90.94 85 LYS A CA 1
ATOM 665 C C . LYS A 1 85 ? 13.221 0.542 -4.881 1.00 90.94 85 LYS A C 1
ATOM 667 O O . LYS A 1 85 ? 14.057 0.092 -5.682 1.00 90.94 85 LYS A O 1
ATOM 672 N N . VAL A 1 86 ? 12.904 1.830 -4.812 1.00 92.19 86 VAL A N 1
ATOM 673 C CA . VAL A 1 86 ? 13.442 2.882 -5.680 1.00 92.19 86 VAL A CA 1
ATOM 674 C C . VAL A 1 86 ? 13.476 4.219 -4.935 1.00 92.19 86 VAL A C 1
ATOM 676 O O . VAL A 1 86 ? 12.625 4.469 -4.087 1.00 92.19 86 VAL A O 1
ATOM 679 N N . THR A 1 87 ? 14.431 5.090 -5.268 1.00 93.50 87 THR A N 1
ATOM 680 C CA . THR A 1 87 ? 14.418 6.464 -4.751 1.00 93.50 87 THR A CA 1
ATOM 681 C C . THR A 1 87 ? 13.388 7.292 -5.512 1.00 93.50 87 THR A C 1
ATOM 683 O O . THR A 1 87 ? 13.034 6.969 -6.652 1.00 93.50 87 THR A O 1
ATOM 686 N N . LEU A 1 88 ? 12.930 8.395 -4.919 1.00 94.44 88 LEU A N 1
ATOM 687 C CA . LEU A 1 88 ? 12.000 9.304 -5.590 1.00 94.44 88 LEU A CA 1
ATOM 688 C C . LEU A 1 88 ? 12.580 9.855 -6.908 1.00 94.44 88 LEU A C 1
ATOM 690 O O . LEU A 1 88 ? 11.883 9.906 -7.921 1.00 94.44 88 LEU A O 1
ATOM 694 N N . ASP A 1 89 ? 13.870 10.191 -6.931 1.00 94.69 89 ASP A N 1
ATOM 695 C CA . ASP A 1 89 ? 14.557 10.684 -8.131 1.00 94.69 89 ASP A CA 1
ATOM 696 C C . ASP A 1 89 ? 14.691 9.620 -9.226 1.00 94.69 89 ASP A C 1
ATOM 698 O O . ASP A 1 89 ? 14.477 9.899 -10.410 1.00 94.69 89 ASP A O 1
ATOM 702 N N . ASP A 1 90 ? 15.025 8.382 -8.859 1.00 93.69 90 ASP A N 1
ATOM 703 C CA . ASP A 1 90 ? 15.065 7.261 -9.800 1.00 93.69 90 ASP A CA 1
ATOM 704 C C . ASP A 1 90 ? 13.681 6.991 -10.390 1.00 93.69 90 ASP A C 1
ATOM 706 O O . ASP A 1 90 ? 13.557 6.733 -11.593 1.00 93.69 90 ASP A O 1
ATOM 710 N N . LEU A 1 91 ? 12.641 7.089 -9.559 1.00 95.19 91 LEU A N 1
ATOM 711 C CA . LEU A 1 91 ? 11.264 6.911 -9.984 1.00 95.19 91 LEU A CA 1
ATOM 712 C C . LEU A 1 91 ? 10.844 7.999 -10.973 1.00 95.19 91 LEU A C 1
ATOM 714 O O . LEU A 1 91 ? 10.350 7.660 -12.046 1.00 95.19 91 LEU A O 1
ATOM 718 N N . LYS A 1 92 ? 11.103 9.277 -10.669 1.00 95.75 92 LYS A N 1
ATOM 719 C CA . LYS A 1 92 ? 10.855 10.407 -11.583 1.00 95.75 92 LYS A CA 1
ATOM 720 C C . LYS A 1 92 ? 11.513 10.182 -12.939 1.00 95.75 92 LYS A C 1
ATOM 722 O O . LYS A 1 92 ? 10.836 10.198 -13.962 1.00 95.75 92 LYS A O 1
ATOM 727 N N . ARG A 1 93 ? 12.812 9.858 -12.950 1.00 95.31 93 ARG A N 1
ATOM 728 C CA . ARG A 1 93 ? 13.552 9.568 -14.191 1.00 95.31 93 ARG A CA 1
ATOM 729 C C . ARG A 1 93 ? 12.944 8.404 -14.965 1.00 95.31 93 ARG A C 1
ATOM 731 O O . ARG A 1 93 ? 12.890 8.441 -16.193 1.00 95.31 93 ARG A O 1
ATOM 738 N N . GLY A 1 94 ? 12.493 7.370 -14.261 1.00 94.19 94 GLY A N 1
ATOM 739 C CA . GLY A 1 94 ? 11.801 6.240 -14.864 1.00 94.19 94 GLY A CA 1
ATOM 740 C C . GLY A 1 94 ? 10.452 6.633 -15.479 1.00 94.19 94 GLY A C 1
ATOM 741 O O . GLY A 1 94 ? 10.182 6.257 -16.619 1.00 94.19 94 GLY A O 1
ATOM 742 N N . ILE A 1 95 ? 9.633 7.410 -14.767 1.00 95.31 95 ILE A N 1
ATOM 743 C CA . ILE A 1 95 ? 8.348 7.926 -15.264 1.00 95.31 95 ILE A CA 1
ATOM 744 C C . ILE A 1 95 ? 8.580 8.787 -16.505 1.00 95.31 95 ILE A C 1
ATOM 746 O O . ILE A 1 95 ? 7.934 8.552 -17.521 1.00 95.31 95 ILE A O 1
ATOM 750 N N . ASP A 1 96 ? 9.542 9.707 -16.474 1.00 95.69 96 ASP A N 1
ATOM 751 C CA . ASP A 1 96 ? 9.871 10.570 -17.613 1.00 95.69 96 ASP A CA 1
ATOM 752 C C . ASP A 1 96 ? 10.326 9.756 -18.829 1.00 95.69 96 ASP A C 1
ATOM 754 O O . ASP A 1 96 ? 9.911 10.007 -19.961 1.00 95.69 96 ASP A O 1
ATOM 758 N N . GLN A 1 97 ? 11.165 8.743 -18.600 1.00 95.00 97 GLN A N 1
ATOM 759 C CA . GLN A 1 97 ? 11.705 7.904 -19.664 1.00 95.00 97 GLN A CA 1
ATOM 760 C C . GLN A 1 97 ? 10.633 7.027 -20.325 1.00 95.00 97 GLN A C 1
ATOM 762 O O . GLN A 1 97 ? 10.703 6.784 -21.532 1.00 95.00 97 GLN A O 1
ATOM 767 N N . TRP A 1 98 ? 9.682 6.508 -19.548 1.00 94.06 98 TRP A N 1
ATOM 768 C CA . TRP A 1 98 ? 8.731 5.493 -20.010 1.00 94.06 98 TRP A CA 1
ATOM 769 C C . TRP A 1 98 ? 7.302 6.002 -20.166 1.00 94.06 98 TRP A C 1
ATOM 771 O O . TRP A 1 98 ? 6.482 5.310 -20.760 1.00 94.06 98 TRP A O 1
ATOM 781 N N . SER A 1 99 ? 7.006 7.206 -19.677 1.00 93.88 99 SER A N 1
ATOM 782 C CA . SER A 1 99 ? 5.664 7.797 -19.633 1.00 93.88 99 SER A CA 1
ATOM 783 C C . SER A 1 99 ? 4.629 6.894 -18.943 1.00 93.88 99 SER A C 1
ATOM 785 O O . SER A 1 99 ? 3.467 6.840 -19.345 1.00 93.88 99 SER A O 1
ATOM 787 N N . ILE A 1 100 ? 5.055 6.164 -17.906 1.00 92.38 100 ILE A N 1
ATOM 788 C CA . ILE A 1 100 ? 4.225 5.241 -17.121 1.00 92.38 100 ILE A CA 1
ATOM 789 C C . ILE A 1 100 ? 4.308 5.660 -15.657 1.00 92.38 100 ILE A C 1
ATOM 791 O O . ILE A 1 100 ? 5.399 5.698 -15.099 1.00 92.38 100 ILE A O 1
ATOM 795 N N . TYR A 1 101 ? 3.162 5.932 -15.033 1.00 94.50 101 TYR A N 1
ATOM 796 C CA . TYR A 1 101 ? 3.081 6.091 -13.580 1.00 94.50 101 TYR A CA 1
ATOM 797 C C . TYR A 1 101 ? 2.923 4.725 -12.906 1.00 94.50 101 TYR A C 1
ATOM 799 O O . TYR A 1 101 ? 2.313 3.826 -13.500 1.00 94.50 101 TYR A O 1
ATOM 807 N N . PRO A 1 102 ? 3.436 4.555 -11.676 1.00 95.50 102 PRO A N 1
ATOM 808 C CA . PRO A 1 102 ? 3.247 3.324 -10.936 1.00 95.50 102 PRO A CA 1
ATOM 809 C C . PRO A 1 102 ? 1.773 2.987 -10.751 1.00 95.50 102 PRO A C 1
ATOM 811 O O . PRO A 1 102 ? 0.941 3.857 -10.494 1.00 95.50 102 PRO A O 1
ATOM 814 N N . ARG A 1 103 ? 1.445 1.702 -10.847 1.00 95.38 103 ARG A N 1
ATOM 815 C CA . ARG A 1 103 ? 0.103 1.229 -10.510 1.00 95.38 103 ARG A CA 1
ATOM 816 C C . ARG A 1 103 ? -0.117 1.301 -9.003 1.00 95.38 103 ARG A C 1
ATOM 818 O O . ARG A 1 103 ? -1.153 1.795 -8.578 1.00 95.38 103 ARG A O 1
ATOM 825 N N . CYS A 1 104 ? 0.841 0.810 -8.232 1.00 95.44 104 CYS A N 1
ATOM 826 C CA . CYS A 1 104 ? 0.787 0.753 -6.783 1.00 95.44 104 CYS A CA 1
ATOM 827 C C . CYS A 1 104 ? 2.060 1.369 -6.214 1.00 95.44 104 CYS A C 1
ATOM 829 O O . CYS A 1 104 ? 3.155 1.047 -6.688 1.00 95.44 104 CYS A O 1
ATOM 831 N N . ILE A 1 105 ? 1.903 2.245 -5.224 1.00 96.31 105 ILE A N 1
ATOM 832 C CA . ILE A 1 105 ? 3.018 2.805 -4.466 1.00 96.31 105 ILE A CA 1
ATOM 833 C C . ILE A 1 105 ? 2.909 2.429 -2.990 1.00 96.31 105 ILE A C 1
ATOM 835 O O . ILE A 1 105 ? 1.813 2.404 -2.426 1.00 96.31 105 ILE A O 1
ATOM 839 N N . TYR A 1 106 ? 4.062 2.156 -2.397 1.00 95.19 106 TYR A N 1
ATOM 840 C CA . TYR A 1 106 ? 4.278 1.964 -0.973 1.00 95.19 106 TYR A CA 1
ATOM 841 C C . TYR A 1 106 ? 5.175 3.094 -0.473 1.00 95.19 106 TYR A C 1
ATOM 843 O O . TYR A 1 106 ? 6.089 3.532 -1.183 1.00 95.19 106 TYR A O 1
ATOM 851 N N . ILE A 1 107 ? 4.847 3.606 0.709 1.00 91.94 107 ILE A N 1
ATOM 852 C CA . ILE A 1 107 ? 5.606 4.639 1.404 1.00 91.94 107 ILE A CA 1
ATOM 853 C C . ILE A 1 107 ? 5.699 4.199 2.866 1.00 91.94 107 ILE A C 1
ATOM 855 O O . ILE A 1 107 ? 4.688 4.178 3.570 1.00 91.94 107 ILE A O 1
ATOM 859 N N . ASP A 1 108 ? 6.901 3.800 3.279 1.00 87.94 108 ASP A N 1
ATOM 860 C CA . ASP A 1 108 ? 7.124 3.051 4.525 1.00 87.94 108 ASP A CA 1
ATOM 861 C C . ASP A 1 108 ? 7.601 3.915 5.704 1.00 87.94 108 ASP A C 1
ATOM 863 O O . ASP A 1 108 ? 7.841 3.384 6.786 1.00 87.94 108 ASP A O 1
ATOM 867 N N . ASN A 1 109 ? 7.769 5.223 5.505 1.00 83.19 109 ASN A N 1
ATOM 868 C CA . ASN A 1 109 ? 8.072 6.162 6.579 1.00 83.19 109 ASN A CA 1
ATOM 869 C C . ASN A 1 109 ? 7.570 7.574 6.244 1.00 83.19 109 ASN A C 1
ATOM 871 O O . ASN A 1 109 ? 7.171 7.894 5.118 1.00 83.19 109 ASN A O 1
ATOM 875 N N . VAL A 1 110 ? 7.572 8.428 7.262 1.00 81.12 110 VAL A N 1
ATOM 876 C CA . VAL A 1 110 ? 7.041 9.793 7.179 1.00 81.12 110 VAL A CA 1
ATOM 877 C C . VAL A 1 110 ? 7.903 10.706 6.303 1.00 81.12 110 VAL A C 1
ATOM 879 O O . VAL A 1 110 ? 7.359 11.560 5.603 1.00 81.12 110 VAL A O 1
ATOM 882 N N . GLU A 1 111 ? 9.222 10.545 6.335 1.00 83.81 111 GLU A N 1
ATOM 883 C CA . GLU A 1 111 ? 10.161 11.383 5.586 1.00 83.81 111 GLU A CA 1
ATOM 884 C C . GLU A 1 111 ? 10.009 11.174 4.075 1.00 83.81 111 GLU A C 1
ATOM 886 O O . GLU A 1 111 ? 9.825 12.136 3.332 1.00 83.81 111 GLU A O 1
ATOM 891 N N . ASP A 1 112 ? 9.935 9.924 3.618 1.00 88.25 112 ASP A N 1
ATOM 892 C CA . ASP A 1 112 ? 9.657 9.574 2.225 1.00 88.25 112 ASP A CA 1
ATOM 893 C C . ASP A 1 112 ? 8.305 10.130 1.768 1.00 88.25 112 ASP A C 1
ATOM 895 O O . ASP A 1 112 ? 8.179 10.638 0.651 1.00 88.25 112 ASP A O 1
ATOM 899 N N . PHE A 1 113 ? 7.290 10.094 2.635 1.00 88.00 113 PHE A N 1
ATOM 900 C CA . PHE A 1 113 ? 5.992 10.687 2.328 1.00 88.00 113 PHE A CA 1
ATOM 901 C C . PHE A 1 113 ? 6.071 12.206 2.156 1.00 88.00 113 PHE A C 1
ATOM 903 O O . PHE A 1 113 ? 5.488 12.752 1.214 1.00 88.00 113 PHE A O 1
ATOM 910 N N . GLN A 1 114 ? 6.784 12.891 3.052 1.00 85.38 114 GLN A N 1
ATOM 911 C CA . GLN A 1 114 ? 7.009 14.334 2.971 1.00 85.38 114 GLN A CA 1
ATOM 912 C C . GLN A 1 114 ? 7.771 14.693 1.696 1.00 85.38 114 GLN A C 1
ATOM 914 O O . GLN A 1 114 ? 7.304 15.543 0.944 1.00 85.38 114 GLN A O 1
ATOM 919 N N . ASN A 1 115 ? 8.838 13.961 1.373 1.00 89.19 115 ASN A N 1
ATOM 920 C CA . ASN A 1 115 ? 9.606 14.138 0.141 1.00 89.19 115 ASN A CA 1
ATOM 921 C C . ASN A 1 115 ? 8.726 13.976 -1.109 1.00 89.19 115 ASN A C 1
ATOM 923 O O . ASN A 1 115 ? 8.803 14.774 -2.044 1.00 89.19 115 ASN A O 1
ATOM 927 N N . VAL A 1 116 ? 7.829 12.982 -1.135 1.00 91.75 116 VAL A N 1
ATOM 928 C CA . VAL A 1 116 ? 6.857 12.834 -2.232 1.00 91.75 116 VAL A CA 1
ATOM 929 C C . VAL A 1 116 ? 5.923 14.041 -2.307 1.00 91.75 116 VAL A C 1
ATOM 931 O O . VAL A 1 116 ? 5.663 14.531 -3.404 1.00 91.75 116 VAL A O 1
ATOM 934 N N . CYS A 1 117 ? 5.419 14.536 -1.179 1.00 88.12 117 CYS A N 1
ATOM 935 C CA . CYS A 1 117 ? 4.512 15.683 -1.159 1.00 88.12 117 CYS A CA 1
ATOM 936 C C . CYS A 1 117 ? 5.189 16.987 -1.596 1.00 88.12 117 CYS A C 1
ATOM 938 O O . CYS A 1 117 ? 4.584 17.761 -2.339 1.00 88.12 117 CYS A O 1
ATOM 940 N N . ASP A 1 118 ? 6.424 17.214 -1.161 1.00 88.88 118 ASP A N 1
ATOM 941 C CA . ASP A 1 118 ? 7.169 18.440 -1.431 1.00 88.88 118 ASP A CA 1
ATOM 942 C C . ASP A 1 118 ? 7.710 18.458 -2.865 1.00 88.88 118 ASP A C 1
ATOM 944 O O . ASP A 1 118 ? 7.557 19.451 -3.582 1.00 88.88 118 ASP A O 1
ATOM 948 N N . ASP A 1 119 ? 8.266 17.334 -3.327 1.00 93.12 119 ASP A N 1
ATOM 949 C CA . ASP A 1 119 ? 9.000 17.287 -4.589 1.00 93.12 119 ASP A CA 1
ATOM 950 C C . ASP A 1 119 ? 8.239 16.621 -5.740 1.00 93.12 119 ASP A C 1
ATOM 952 O O . ASP A 1 119 ? 8.667 16.739 -6.896 1.00 93.12 119 ASP A O 1
ATOM 956 N N . PHE A 1 120 ? 7.177 15.849 -5.476 1.00 93.81 120 PHE A N 1
ATOM 957 C CA . PHE A 1 120 ? 6.428 15.143 -6.525 1.00 93.81 120 PHE A CA 1
ATOM 958 C C . PHE A 1 120 ? 4.963 14.795 -6.191 1.00 93.81 120 PHE A C 1
ATOM 960 O O . PHE A 1 120 ? 4.527 13.654 -6.391 1.00 93.81 120 PHE A O 1
ATOM 967 N N . PRO A 1 121 ? 4.150 15.770 -5.749 1.00 90.88 121 PRO A N 1
ATOM 968 C CA . PRO A 1 121 ? 2.810 15.500 -5.227 1.00 90.88 121 PRO A CA 1
ATOM 969 C C . PRO A 1 121 ? 1.861 14.892 -6.267 1.00 90.88 121 PRO A C 1
ATOM 971 O O . PRO A 1 121 ? 0.924 14.177 -5.917 1.00 90.88 121 PRO A O 1
ATOM 974 N N . GLU A 1 122 ? 2.096 15.134 -7.562 1.00 91.94 122 GLU A N 1
ATOM 975 C CA . GLU A 1 122 ? 1.278 14.562 -8.636 1.00 91.94 122 GLU A CA 1
ATOM 976 C C . GLU A 1 122 ? 1.287 13.028 -8.664 1.00 91.94 122 GLU A C 1
ATOM 978 O O . GLU A 1 122 ? 0.309 12.428 -9.116 1.00 91.94 122 GLU A O 1
ATOM 983 N N . LEU A 1 123 ? 2.336 12.389 -8.134 1.00 93.75 123 LEU A N 1
ATOM 984 C CA . LEU A 1 123 ? 2.433 10.935 -8.040 1.00 93.75 123 LEU A CA 1
ATOM 985 C C . LEU A 1 123 ? 1.251 10.338 -7.271 1.00 93.75 123 LEU A C 1
ATOM 987 O O . LEU A 1 123 ? 0.675 9.341 -7.705 1.00 93.75 123 LEU A O 1
ATOM 991 N N . LEU A 1 124 ? 0.841 10.999 -6.186 1.00 91.25 124 LEU A N 1
ATOM 992 C CA . LEU A 1 124 ? -0.235 10.560 -5.296 1.00 91.25 124 LEU A CA 1
ATOM 993 C C . LEU A 1 124 ? -1.614 10.593 -5.976 1.00 91.25 124 LEU A C 1
ATOM 995 O O . LEU A 1 124 ? -2.529 9.879 -5.582 1.00 91.25 124 LEU A O 1
ATOM 999 N N . PHE A 1 125 ? -1.776 11.389 -7.032 1.00 88.88 125 PHE A N 1
ATOM 1000 C CA . PHE A 1 125 ? -3.029 11.470 -7.791 1.00 88.88 125 PHE A CA 1
ATOM 1001 C C . PHE A 1 125 ? -3.014 10.622 -9.067 1.00 88.88 125 PHE A C 1
ATOM 1003 O O . PHE A 1 125 ? -4.055 10.429 -9.699 1.00 88.88 125 PHE A O 1
ATOM 1010 N N . LYS A 1 126 ? -1.832 10.164 -9.490 1.00 93.19 126 LYS A N 1
ATOM 1011 C CA . LYS A 1 126 ? -1.629 9.389 -10.721 1.00 93.19 126 LYS A CA 1
ATOM 1012 C C . LYS A 1 126 ? -1.480 7.894 -10.465 1.00 93.19 126 LYS A C 1
ATOM 1014 O O . LYS A 1 126 ? -1.788 7.113 -11.366 1.00 93.19 126 LYS A O 1
ATOM 1019 N N . ALA A 1 127 ? -1.023 7.504 -9.276 1.00 92.81 127 ALA A N 1
ATOM 1020 C CA . ALA A 1 127 ? -1.019 6.111 -8.858 1.00 92.81 127 ALA A CA 1
ATOM 1021 C C . ALA A 1 127 ? -2.454 5.565 -8.783 1.00 92.81 127 ALA A C 1
ATOM 1023 O O . ALA A 1 127 ? -3.390 6.285 -8.435 1.00 92.81 127 ALA A O 1
ATOM 1024 N N . GLN A 1 128 ? -2.642 4.289 -9.130 1.00 91.19 128 GLN A N 1
ATOM 1025 C CA . GLN A 1 128 ? -3.955 3.641 -9.005 1.00 91.19 128 GLN A CA 1
ATOM 1026 C C . GLN A 1 128 ? -4.227 3.177 -7.576 1.00 91.19 128 GLN A C 1
ATOM 1028 O O . GLN A 1 128 ? -5.389 3.011 -7.216 1.00 91.19 128 GLN A O 1
ATOM 1033 N N . SER A 1 129 ? -3.166 2.926 -6.809 1.00 95.12 129 SER A N 1
ATOM 1034 C CA . SER A 1 129 ? -3.236 2.477 -5.430 1.00 95.12 129 SER A CA 1
ATOM 1035 C C . SER A 1 129 ? -2.100 3.059 -4.598 1.00 95.12 129 SER A C 1
ATOM 1037 O O . SER A 1 129 ? -0.966 3.155 -5.077 1.00 95.12 129 SER A O 1
ATOM 1039 N N . ILE A 1 130 ? -2.417 3.440 -3.362 1.00 95.06 130 ILE A N 1
ATOM 1040 C CA . ILE A 1 130 ? -1.468 4.018 -2.406 1.00 95.06 130 ILE A CA 1
ATOM 1041 C C . ILE A 1 130 ? -1.546 3.230 -1.107 1.00 95.06 130 ILE A C 1
ATOM 1043 O O . ILE A 1 130 ? -2.621 3.096 -0.518 1.00 95.06 130 ILE A O 1
ATOM 1047 N N . ASN A 1 131 ? -0.395 2.761 -0.636 1.00 95.62 131 ASN A N 1
ATOM 1048 C CA . ASN A 1 131 ? -0.261 2.079 0.639 1.00 95.62 131 ASN A CA 1
ATOM 1049 C C . ASN A 1 131 ? 0.773 2.802 1.499 1.00 95.62 131 ASN A C 1
ATOM 1051 O O . ASN A 1 131 ? 1.831 3.193 1.008 1.00 95.62 131 ASN A O 1
ATOM 1055 N N . GLY A 1 132 ? 0.442 3.003 2.770 1.00 92.44 132 GLY A N 1
ATOM 1056 C CA . GLY A 1 132 ? 1.315 3.663 3.735 1.00 92.44 132 GLY A CA 1
ATOM 1057 C C . GLY A 1 132 ? 1.617 2.750 4.911 1.00 92.44 132 GLY A C 1
ATOM 1058 O O . GLY A 1 132 ? 0.730 2.026 5.367 1.00 92.44 132 GLY A O 1
ATOM 1059 N N . SER A 1 133 ? 2.842 2.809 5.416 1.00 90.75 133 SER A N 1
ATOM 1060 C CA . SER A 1 133 ? 3.235 2.222 6.693 1.00 90.75 133 SER A CA 1
ATOM 1061 C C . SER A 1 133 ? 3.965 3.289 7.495 1.00 90.75 133 SER A C 1
ATOM 1063 O O . SER A 1 133 ? 4.926 3.861 6.999 1.00 90.75 133 SER A O 1
ATOM 1065 N N . PHE A 1 134 ? 3.499 3.590 8.706 1.00 87.19 134 PHE A N 1
ATOM 1066 C CA . PHE A 1 134 ? 4.075 4.656 9.528 1.00 87.19 134 PHE A CA 1
ATOM 1067 C C . PHE A 1 134 ? 4.186 4.223 10.986 1.00 87.19 134 PHE A C 1
ATOM 1069 O O . PHE A 1 134 ? 3.221 3.711 11.562 1.00 87.19 134 PHE A O 1
ATOM 1076 N N . ALA A 1 135 ? 5.346 4.467 11.591 1.00 84.12 135 ALA A N 1
ATOM 1077 C CA . ALA A 1 135 ? 5.602 4.132 12.983 1.00 84.12 135 ALA A CA 1
ATOM 1078 C C . ALA A 1 135 ? 5.572 5.384 13.877 1.00 84.12 135 ALA A C 1
ATOM 1080 O O . ALA A 1 135 ? 6.077 6.448 13.526 1.00 84.12 135 ALA A O 1
ATOM 1081 N N . GLY A 1 136 ? 4.941 5.273 15.043 1.00 73.12 136 GLY A N 1
ATOM 1082 C CA . GLY A 1 136 ? 4.753 6.369 15.992 1.00 73.12 136 GLY A CA 1
ATOM 1083 C C . GLY A 1 136 ? 6.010 6.767 16.756 1.00 73.12 136 GLY A C 1
ATOM 1084 O O . GLY A 1 136 ? 6.058 7.860 17.311 1.00 73.12 136 GLY A O 1
ATOM 1085 N N . ASP A 1 137 ? 7.037 5.919 16.764 1.00 68.88 137 ASP A N 1
ATOM 1086 C CA . ASP A 1 137 ? 8.361 6.213 17.310 1.00 68.88 137 ASP A CA 1
ATOM 1087 C C . ASP A 1 137 ? 9.254 7.017 16.347 1.00 68.88 137 ASP A C 1
ATOM 1089 O O . ASP A 1 137 ? 10.295 7.525 16.766 1.00 68.88 137 ASP A O 1
ATOM 1093 N N . GLU A 1 138 ? 8.823 7.220 15.097 1.00 57.78 138 GLU A N 1
ATOM 1094 C CA . GLU A 1 138 ? 9.537 8.015 14.085 1.00 57.78 138 GLU A CA 1
ATOM 1095 C C . GLU A 1 138 ? 9.290 9.536 14.197 1.00 57.78 138 GLU A C 1
ATOM 1097 O O . GLU A 1 138 ? 9.796 10.311 13.385 1.00 57.78 138 GLU A O 1
ATOM 1102 N N . GLY A 1 139 ? 8.555 10.022 15.206 1.00 51.75 139 GLY A N 1
ATOM 1103 C CA . GLY A 1 139 ? 8.313 11.460 15.372 1.00 51.75 139 GLY A CA 1
ATOM 1104 C C . GLY A 1 139 ? 7.373 11.838 16.524 1.00 51.75 139 GLY A C 1
ATOM 1105 O O . GLY A 1 139 ? 6.937 10.981 17.288 1.00 51.75 139 GLY A O 1
ATOM 1106 N N . PRO A 1 140 ? 7.063 13.138 16.713 1.00 48.44 140 PRO A N 1
ATOM 1107 C CA . PRO A 1 140 ? 6.049 13.558 17.681 1.00 48.44 140 PRO A CA 1
ATOM 1108 C C . PRO A 1 140 ? 4.646 13.091 17.245 1.00 48.44 140 PRO A C 1
ATOM 1110 O O . PRO A 1 140 ? 4.432 12.879 16.059 1.00 48.44 140 PRO A O 1
ATOM 1113 N N . ASN A 1 141 ? 3.730 12.962 18.223 1.00 57.50 141 ASN A N 1
ATOM 1114 C CA . ASN A 1 141 ? 2.293 12.600 18.158 1.00 57.50 141 ASN A CA 1
ATOM 1115 C C . ASN A 1 141 ? 1.701 12.396 16.736 1.00 57.50 141 ASN A C 1
ATOM 1117 O O . ASN A 1 141 ? 1.789 13.325 15.951 1.00 57.50 141 ASN A O 1
ATOM 1121 N N . PRO A 1 142 ? 1.008 11.281 16.417 1.00 58.62 142 PRO A N 1
ATOM 1122 C CA . PRO A 1 142 ? 0.414 10.988 15.099 1.00 58.62 142 PRO A CA 1
ATOM 1123 C C . PRO A 1 142 ? -0.535 12.033 14.497 1.00 58.62 142 PRO A C 1
ATOM 1125 O O . PRO A 1 142 ? -0.716 12.093 13.279 1.00 58.62 142 PRO A O 1
ATOM 1128 N N . GLU A 1 143 ? -1.222 12.808 15.334 1.00 63.56 143 GLU A N 1
ATOM 1129 C CA . GLU A 1 143 ? -2.335 13.671 14.913 1.00 63.56 143 GLU A CA 1
ATOM 1130 C C . GLU A 1 143 ? -2.002 14.706 13.812 1.00 63.56 143 GLU A C 1
ATOM 1132 O O . GLU A 1 143 ? -2.833 14.906 12.918 1.00 63.56 143 GLU A O 1
ATOM 1137 N N . PRO A 1 144 ? -0.822 15.360 13.786 1.00 66.94 144 PRO A N 1
ATOM 1138 C CA . PRO A 1 144 ? -0.407 16.226 12.691 1.00 66.94 144 PRO A CA 1
ATOM 1139 C C . PRO A 1 144 ? -0.276 15.486 11.351 1.00 66.94 144 PRO A C 1
ATOM 1141 O O . PRO A 1 144 ? -0.561 16.097 10.322 1.00 66.94 144 PRO A O 1
ATOM 1144 N N . PHE A 1 145 ? 0.076 14.191 11.332 1.00 69.81 145 PHE A N 1
ATOM 1145 C CA . PHE A 1 145 ? 0.160 13.410 10.086 1.00 69.81 145 PHE A CA 1
ATOM 1146 C C . PHE A 1 145 ? -1.224 13.172 9.493 1.00 69.81 145 PHE A C 1
ATOM 1148 O O . PHE A 1 145 ? -1.459 13.412 8.312 1.00 69.81 145 PHE A O 1
ATOM 1155 N N . PHE A 1 146 ? -2.185 12.789 10.332 1.00 76.62 146 PHE A N 1
ATOM 1156 C CA . PHE A 1 146 ? -3.575 12.618 9.917 1.00 76.62 146 PHE A CA 1
ATOM 1157 C C . PHE A 1 146 ? -4.185 13.897 9.371 1.00 76.62 146 PHE A C 1
ATOM 1159 O O . PHE A 1 146 ? -4.883 13.862 8.357 1.00 76.62 146 PHE A O 1
ATOM 1166 N N . LYS A 1 147 ? -3.892 15.032 10.012 1.00 76.19 147 LYS A N 1
ATOM 1167 C CA . LYS A 1 147 ? -4.303 16.334 9.498 1.00 76.19 147 LYS A CA 1
ATOM 1168 C C . LYS A 1 147 ? -3.705 16.600 8.117 1.00 76.19 147 LYS A C 1
ATOM 1170 O O . LYS A 1 147 ? -4.435 17.004 7.222 1.00 76.19 147 LYS A O 1
ATOM 1175 N N . PHE A 1 148 ? -2.421 16.315 7.928 1.00 72.88 148 PHE A N 1
ATOM 1176 C CA . PHE A 1 148 ? -1.755 16.488 6.640 1.00 72.88 148 PHE A CA 1
ATOM 1177 C C . PHE A 1 148 ? -2.374 15.615 5.533 1.00 72.88 148 PHE A C 1
ATOM 1179 O O . PHE A 1 148 ? -2.687 16.118 4.455 1.00 72.88 148 PHE A O 1
ATOM 1186 N N . PHE A 1 149 ? -2.651 14.336 5.811 1.00 79.62 149 PHE A N 1
ATOM 1187 C CA . PHE A 1 149 ? -3.315 13.439 4.855 1.00 79.62 149 PHE A CA 1
ATOM 1188 C C . PHE A 1 149 ? -4.720 13.926 4.474 1.00 79.62 149 PHE A C 1
ATOM 1190 O O . PHE A 1 149 ? -5.107 13.871 3.304 1.00 79.62 149 PHE A O 1
ATOM 1197 N N . LEU A 1 150 ? -5.474 14.426 5.458 1.00 81.19 150 LEU A N 1
ATOM 1198 C CA . LEU A 1 150 ? -6.803 14.998 5.253 1.00 81.19 150 LEU A CA 1
ATOM 1199 C C . LEU A 1 150 ? -6.758 16.281 4.419 1.00 81.19 150 LEU A C 1
ATOM 1201 O O . LEU A 1 150 ? -7.559 16.425 3.496 1.00 81.19 150 LEU A O 1
ATOM 1205 N N . ASP A 1 151 ? -5.823 17.184 4.715 1.00 82.44 151 ASP A N 1
ATOM 1206 C CA . ASP A 1 151 ? -5.671 18.462 4.014 1.00 82.44 151 ASP A CA 1
ATOM 1207 C C . ASP A 1 151 ? -5.330 18.248 2.527 1.00 82.44 151 ASP A C 1
ATOM 1209 O O . ASP A 1 151 ? -5.802 18.989 1.664 1.00 82.44 151 ASP A O 1
ATOM 1213 N N . LEU A 1 152 ? -4.580 17.187 2.211 1.00 79.94 152 LEU A N 1
ATOM 1214 C CA . LEU A 1 152 ? -4.257 16.783 0.839 1.00 79.94 152 LEU A CA 1
ATOM 1215 C C . LEU A 1 152 ? -5.330 15.897 0.180 1.00 79.94 152 LEU A C 1
ATOM 1217 O O . LEU A 1 152 ? -5.211 15.566 -1.001 1.00 79.94 152 LEU A O 1
ATOM 1221 N N . ASN A 1 153 ? -6.389 15.531 0.912 1.00 85.88 153 ASN A N 1
ATOM 1222 C CA . ASN A 1 153 ? -7.453 14.623 0.470 1.00 85.88 153 ASN A CA 1
ATOM 1223 C C . ASN A 1 153 ? -6.908 13.296 -0.099 1.00 85.88 153 ASN A C 1
ATOM 1225 O O . ASN A 1 153 ? -7.418 12.758 -1.088 1.00 85.88 153 ASN A O 1
ATOM 1229 N N . ILE A 1 154 ? -5.850 12.779 0.525 1.00 85.62 154 ILE A N 1
ATOM 1230 C CA . ILE A 1 154 ? -5.216 11.523 0.133 1.00 85.62 154 ILE A CA 1
ATOM 1231 C C . ILE A 1 154 ? -6.034 10.364 0.692 1.00 85.62 154 ILE A C 1
ATOM 1233 O O . ILE A 1 154 ? -6.486 10.390 1.839 1.00 85.62 154 ILE A O 1
ATOM 1237 N N . LYS A 1 155 ? -6.225 9.335 -0.136 1.00 89.94 155 LYS A N 1
ATOM 1238 C CA . LYS A 1 155 ? -6.876 8.090 0.260 1.00 89.94 155 LYS A CA 1
ATOM 1239 C C . LYS A 1 155 ? -5.933 6.927 0.030 1.00 89.94 155 LYS A C 1
ATOM 1241 O O . LYS A 1 155 ? -5.474 6.715 -1.087 1.00 89.94 155 LYS A O 1
ATOM 1246 N N . PHE A 1 156 ? -5.693 6.185 1.094 1.00 94.00 156 PHE A N 1
ATOM 1247 C CA . PHE A 1 156 ? -4.936 4.952 1.081 1.00 94.00 156 PHE A CA 1
ATOM 1248 C C . PHE A 1 156 ? -5.868 3.775 0.795 1.00 94.00 156 PHE A C 1
ATOM 1250 O O . PHE A 1 156 ? -6.996 3.702 1.293 1.00 94.00 156 PHE A O 1
ATOM 1257 N N . ASP A 1 157 ? -5.393 2.807 0.027 1.00 96.00 157 ASP A N 1
ATOM 1258 C CA . ASP A 1 157 ? -6.053 1.508 -0.037 1.00 96.00 157 ASP A CA 1
ATOM 1259 C C . ASP A 1 157 ? -5.755 0.729 1.241 1.00 96.00 157 ASP A C 1
ATOM 1261 O O . ASP A 1 157 ? -6.689 0.229 1.873 1.00 96.00 157 ASP A O 1
ATOM 1265 N N . SER A 1 158 ? -4.487 0.727 1.667 1.00 95.62 158 SER A N 1
ATOM 1266 C CA . SER A 1 158 ? -4.027 0.147 2.929 1.00 95.62 158 SER A CA 1
ATOM 1267 C C . SER A 1 158 ? -3.152 1.110 3.727 1.00 95.62 158 SER A C 1
ATOM 1269 O O . SER A 1 158 ? -2.274 1.773 3.178 1.00 95.62 158 SER A O 1
ATOM 1271 N N . LEU A 1 159 ? -3.368 1.153 5.038 1.00 94.19 159 LEU A N 1
ATOM 1272 C CA . LEU A 1 159 ? -2.601 1.967 5.973 1.00 94.19 159 LEU A CA 1
ATOM 1273 C C . LEU A 1 159 ? -2.196 1.122 7.186 1.00 94.19 159 LEU A C 1
ATOM 1275 O O . LEU A 1 159 ? -3.068 0.667 7.925 1.00 94.19 159 LEU A O 1
ATOM 1279 N N . SER A 1 160 ? -0.896 0.915 7.385 1.00 93.31 160 SER A N 1
ATOM 1280 C CA . SER A 1 160 ? -0.337 0.267 8.575 1.00 93.31 160 SER A CA 1
ATOM 1281 C C . SER A 1 160 ? 0.235 1.320 9.521 1.00 93.31 160 SER A C 1
ATOM 1283 O O . SER A 1 160 ? 0.918 2.252 9.094 1.00 93.31 160 SER A O 1
ATOM 1285 N N . LEU A 1 161 ? -0.103 1.217 10.802 1.00 89.75 161 LEU A N 1
ATOM 1286 C CA . LEU A 1 161 ? 0.235 2.187 11.839 1.00 89.75 161 LEU A CA 1
ATOM 1287 C C . LEU A 1 161 ? 0.773 1.434 13.052 1.00 89.75 161 LEU A C 1
ATOM 1289 O O . LEU A 1 161 ? 0.045 0.633 13.635 1.00 89.75 161 LEU A O 1
ATOM 1293 N N . SER A 1 162 ? 2.020 1.682 13.450 1.00 88.81 162 SER A N 1
ATOM 1294 C CA . SER A 1 162 ? 2.675 0.945 14.539 1.00 88.81 162 SER A CA 1
ATOM 1295 C C . SER A 1 162 ? 3.139 1.841 15.691 1.00 88.81 162 SER A C 1
ATOM 1297 O O . SER A 1 162 ? 3.438 3.010 15.486 1.00 88.81 162 SER A O 1
ATOM 1299 N N . ASN A 1 163 ? 3.215 1.304 16.916 1.00 84.12 163 ASN A N 1
ATOM 1300 C CA . ASN A 1 163 ? 3.856 1.948 18.081 1.00 84.12 163 ASN A CA 1
ATOM 1301 C C . ASN A 1 163 ? 3.299 3.333 18.477 1.00 84.12 163 ASN A C 1
ATOM 1303 O O . ASN A 1 163 ? 4.047 4.222 18.888 1.00 84.12 163 ASN A O 1
ATOM 1307 N N . PHE A 1 164 ? 1.986 3.531 18.387 1.00 76.81 164 PHE A N 1
ATOM 1308 C CA . PHE A 1 164 ? 1.344 4.768 18.838 1.00 76.81 164 PHE A CA 1
ATOM 1309 C C . PHE A 1 164 ? 0.931 4.672 20.316 1.00 76.81 164 PHE A C 1
ATOM 1311 O O . PHE A 1 164 ? 0.158 3.794 20.687 1.00 76.81 164 PHE A O 1
ATOM 1318 N N . SER A 1 165 ? 1.454 5.579 21.152 1.00 62.53 165 SER A N 1
ATOM 1319 C CA . SER A 1 165 ? 1.358 5.528 22.625 1.00 62.53 165 SER A CA 1
ATOM 1320 C C . SER A 1 165 ? -0.029 5.810 23.220 1.00 62.53 165 SER A C 1
ATOM 1322 O O . SER A 1 165 ? -0.276 5.437 24.362 1.00 62.53 165 SER A O 1
ATOM 1324 N N . ASP A 1 166 ? -0.911 6.490 22.481 1.00 70.38 166 ASP A N 1
ATOM 1325 C CA . ASP A 1 166 ? -2.264 6.865 22.914 1.00 70.38 166 ASP A CA 1
ATOM 1326 C C . ASP A 1 166 ? -3.325 6.189 22.025 1.00 70.38 166 ASP A C 1
ATOM 1328 O O . ASP A 1 166 ? -3.030 5.858 20.870 1.00 70.38 166 ASP A O 1
ATOM 1332 N N . PRO A 1 167 ? -4.580 6.020 22.500 1.00 70.56 167 PRO A N 1
ATOM 1333 C CA . PRO A 1 167 ? -5.677 5.526 21.675 1.00 70.56 167 PRO A CA 1
ATOM 1334 C C . PRO A 1 167 ? -5.822 6.337 20.382 1.00 70.56 167 PRO A C 1
ATOM 1336 O O . PRO A 1 167 ? -6.271 7.485 20.372 1.00 70.56 167 PRO A O 1
ATOM 1339 N N . LEU A 1 168 ? -5.438 5.711 19.274 1.00 76.12 168 LEU A N 1
ATOM 1340 C CA . LEU A 1 168 ? -5.325 6.369 17.985 1.00 76.12 168 LEU A CA 1
ATOM 1341 C C . LEU A 1 168 ? -6.704 6.615 17.368 1.00 76.12 168 LEU A C 1
ATOM 1343 O O . LEU A 1 168 ? -7.439 5.675 17.056 1.00 76.12 168 LEU A O 1
ATOM 1347 N N . THR A 1 169 ? -7.041 7.883 17.134 1.00 82.12 169 THR A N 1
ATOM 1348 C CA . THR A 1 169 ? -8.227 8.246 16.347 1.00 82.12 169 THR A CA 1
ATOM 1349 C C . THR A 1 169 ? -7.835 8.367 14.881 1.00 82.12 169 THR A C 1
ATOM 1351 O O . THR A 1 169 ? -7.386 9.418 14.429 1.00 82.12 169 THR A O 1
ATOM 1354 N N . VAL A 1 170 ? -7.988 7.276 14.131 1.00 86.00 170 VAL A N 1
ATOM 1355 C CA . VAL A 1 170 ? -7.655 7.254 12.701 1.00 86.00 170 VAL A CA 1
ATOM 1356 C C . VAL A 1 170 ? -8.790 7.900 11.892 1.00 86.00 170 VAL A C 1
ATOM 1358 O O . VAL A 1 170 ? -9.948 7.492 12.035 1.00 86.00 170 VAL A O 1
ATOM 1361 N N . PRO A 1 171 ? -8.510 8.901 11.039 1.00 87.44 171 PRO A N 1
ATOM 1362 C CA . PRO A 1 171 ? -9.527 9.489 10.172 1.00 87.44 171 PRO A CA 1
ATOM 1363 C C . PRO A 1 171 ? -9.938 8.528 9.037 1.00 87.44 171 PRO A C 1
ATOM 1365 O O . PRO A 1 171 ? -9.238 7.554 8.760 1.00 87.44 171 PRO A O 1
ATOM 1368 N N . PRO A 1 172 ? -11.049 8.794 8.322 1.00 90.50 172 PRO A N 1
ATOM 1369 C CA . PRO A 1 172 ? -11.527 7.955 7.217 1.00 90.50 172 PRO A CA 1
ATOM 1370 C C . PRO A 1 172 ? -10.705 8.166 5.930 1.00 90.50 172 PRO A C 1
ATOM 1372 O O . PRO A 1 172 ? -11.219 8.613 4.903 1.00 90.50 172 PRO A O 1
ATOM 1375 N N . ILE A 1 173 ? -9.409 7.866 6.003 1.00 91.00 173 ILE A N 1
ATOM 1376 C CA . ILE A 1 173 ? -8.423 8.037 4.925 1.00 91.00 173 ILE A CA 1
ATOM 1377 C C . ILE A 1 173 ? -7.977 6.710 4.310 1.00 91.00 173 ILE A C 1
ATOM 1379 O O . ILE A 1 173 ? -7.156 6.728 3.402 1.00 91.00 173 ILE A O 1
ATOM 1383 N N . ALA A 1 174 ? -8.487 5.570 4.784 1.00 94.44 174 ALA A N 1
ATOM 1384 C CA . ALA A 1 174 ? -8.083 4.253 4.303 1.00 94.44 174 ALA A CA 1
ATOM 1385 C C . ALA A 1 174 ? -9.261 3.276 4.196 1.00 94.44 174 ALA A C 1
ATOM 1387 O O . ALA A 1 174 ? -10.245 3.400 4.927 1.00 94.44 174 ALA A O 1
ATOM 1388 N N . THR A 1 175 ? -9.156 2.284 3.305 1.00 96.06 175 THR A N 1
ATOM 1389 C CA . THR A 1 175 ? -10.140 1.182 3.219 1.00 96.06 175 THR A CA 1
ATOM 1390 C C . THR A 1 175 ? -9.711 -0.069 3.987 1.00 96.06 175 THR A C 1
ATOM 1392 O O . THR A 1 175 ? -10.563 -0.825 4.460 1.00 96.06 175 THR A O 1
ATOM 1395 N N . SER A 1 176 ? -8.406 -0.268 4.152 1.00 97.75 176 SER A N 1
ATOM 1396 C CA . SER A 1 176 ? -7.788 -1.306 4.971 1.00 97.75 176 SER A CA 1
ATOM 1397 C C . SER A 1 176 ? -6.858 -0.647 5.980 1.00 97.75 176 SER A C 1
ATOM 1399 O O . SER A 1 176 ? -6.050 0.201 5.607 1.00 97.75 176 SER A O 1
ATOM 1401 N N . ILE A 1 177 ? -6.980 -1.020 7.250 1.00 96.12 177 ILE A N 1
ATOM 1402 C CA . ILE A 1 177 ? -6.148 -0.490 8.329 1.00 96.12 177 ILE A CA 1
ATOM 1403 C C . ILE A 1 177 ? -5.531 -1.649 9.098 1.00 96.12 177 ILE A C 1
ATOM 1405 O O . ILE A 1 177 ? -6.221 -2.604 9.450 1.00 96.12 177 ILE A O 1
ATOM 1409 N N . GLU A 1 178 ? -4.245 -1.533 9.382 1.00 95.38 178 GLU A N 1
ATOM 1410 C CA . GLU A 1 178 ? -3.522 -2.393 10.306 1.00 95.38 178 GLU A CA 1
ATOM 1411 C C . GLU A 1 178 ? -2.955 -1.529 11.435 1.00 95.38 178 GLU A C 1
ATOM 1413 O O . GLU A 1 178 ? -2.322 -0.505 11.189 1.00 95.38 178 GLU A O 1
ATOM 1418 N N . LEU A 1 179 ? -3.225 -1.916 12.677 1.00 92.44 179 LEU A N 1
ATOM 1419 C CA . LEU A 1 179 ? -2.751 -1.238 13.878 1.00 92.44 179 LEU A CA 1
ATOM 1420 C C . LEU A 1 179 ? -1.840 -2.195 14.640 1.00 92.44 179 LEU A C 1
ATOM 1422 O O . LEU A 1 179 ? -2.318 -3.184 15.191 1.00 92.44 179 LEU A O 1
ATOM 1426 N N . LEU A 1 180 ? -0.543 -1.912 14.671 1.00 90.38 180 LEU A N 1
ATOM 1427 C CA . LEU A 1 180 ? 0.467 -2.759 15.298 1.00 90.38 180 LEU A CA 1
ATOM 1428 C C . LEU A 1 180 ? 0.896 -2.182 16.645 1.00 90.38 180 LEU A C 1
ATOM 1430 O O . LEU A 1 180 ? 1.252 -1.007 16.735 1.00 90.38 180 LEU A O 1
ATOM 1434 N N . ASN A 1 181 ? 0.907 -3.015 17.688 1.00 86.62 181 ASN A N 1
ATOM 1435 C CA . ASN A 1 181 ? 1.248 -2.588 19.047 1.00 86.62 181 ASN A CA 1
ATOM 1436 C C . ASN A 1 181 ? 0.451 -1.334 19.475 1.00 86.62 181 ASN A C 1
ATOM 1438 O O . ASN A 1 181 ? 1.021 -0.323 19.882 1.00 86.62 181 ASN A O 1
ATOM 1442 N N . ALA A 1 182 ? -0.874 -1.387 19.313 1.00 84.38 182 ALA A N 1
ATOM 1443 C CA . ALA A 1 182 ? -1.779 -0.270 19.579 1.00 84.38 182 ALA A CA 1
ATOM 1444 C C . ALA A 1 182 ? -2.727 -0.571 20.750 1.00 84.38 182 ALA A C 1
ATOM 1446 O O . ALA A 1 182 ? -3.085 -1.725 21.003 1.00 84.38 182 ALA A O 1
ATOM 1447 N N . SER A 1 183 ? -3.191 0.466 21.449 1.00 82.75 183 SER A N 1
ATOM 1448 C CA . SER A 1 183 ? -4.218 0.316 22.486 1.00 82.75 183 SER A CA 1
ATOM 1449 C C . SER A 1 183 ? -5.584 0.032 21.860 1.00 82.75 183 SER A C 1
ATOM 1451 O O . SER A 1 183 ? -6.143 0.878 21.161 1.00 82.75 183 SER A O 1
ATOM 1453 N N . LEU A 1 184 ? -6.162 -1.137 22.151 1.00 85.19 184 LEU A N 1
ATOM 1454 C CA . LEU A 1 184 ? -7.493 -1.515 21.663 1.00 85.19 184 LEU A CA 1
ATOM 1455 C C . LEU A 1 184 ? -8.576 -0.562 22.201 1.00 85.19 184 LEU A C 1
ATOM 1457 O O . LEU A 1 184 ? -8.783 -0.463 23.413 1.00 85.19 184 LEU A O 1
ATOM 1461 N N . THR A 1 185 ? -9.300 0.087 21.289 1.00 87.12 185 THR A N 1
ATOM 1462 C CA . THR A 1 185 ? -10.411 1.009 21.574 1.00 87.12 185 THR A CA 1
ATOM 1463 C C . THR A 1 185 ? -11.567 0.796 20.585 1.00 87.12 185 THR A C 1
ATOM 1465 O O . THR A 1 185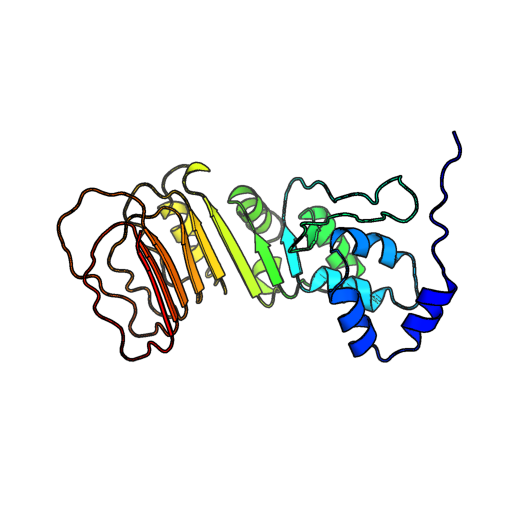 ? -11.582 -0.161 19.812 1.00 87.12 185 THR A O 1
ATOM 1468 N N . ASN A 1 186 ? -12.570 1.673 20.616 1.00 89.31 186 ASN A N 1
ATOM 1469 C CA . ASN A 1 186 ? -13.641 1.696 19.627 1.00 89.31 186 ASN A CA 1
ATOM 1470 C C . ASN A 1 186 ? -13.128 2.268 18.301 1.00 89.31 186 ASN A C 1
ATOM 1472 O O . ASN A 1 186 ? -12.957 3.480 18.167 1.00 89.31 186 ASN A O 1
ATOM 1476 N N . TYR A 1 187 ? -12.949 1.411 17.300 1.00 90.38 187 TYR A N 1
ATOM 1477 C CA . TYR A 1 187 ? -12.531 1.816 15.958 1.00 90.38 187 TYR A CA 1
ATOM 1478 C C . TYR A 1 187 ? -13.740 1.948 15.031 1.00 90.38 187 TYR A C 1
ATOM 1480 O O . TYR A 1 187 ? -14.021 1.085 14.197 1.00 90.38 187 TYR A O 1
ATOM 1488 N N . VAL A 1 188 ? -14.477 3.048 15.194 1.00 92.75 188 VAL A N 1
ATOM 1489 C CA . VAL A 1 188 ? -15.619 3.409 14.338 1.00 92.75 188 VAL A CA 1
ATOM 1490 C C . VAL A 1 188 ? -15.149 4.407 13.279 1.00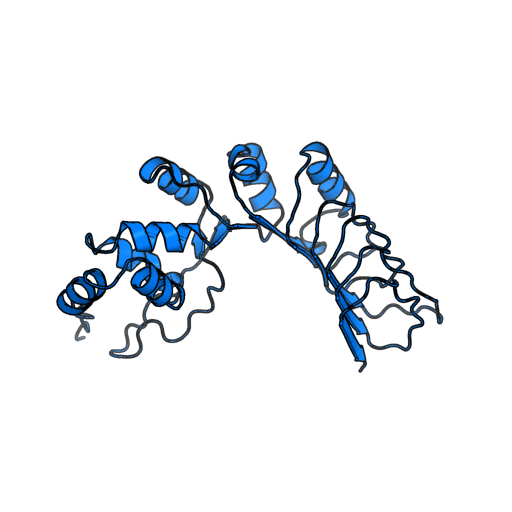 92.75 188 VAL A C 1
ATOM 1492 O O . VAL A 1 188 ? -15.343 5.614 13.395 1.00 92.75 188 VAL A O 1
ATOM 1495 N N . ILE A 1 189 ? -14.494 3.881 12.248 1.00 92.38 189 ILE A N 1
ATOM 1496 C CA . ILE A 1 189 ? -13.880 4.625 11.145 1.00 92.38 189 ILE A CA 1
ATOM 1497 C C . ILE A 1 189 ? -14.699 4.383 9.858 1.00 92.38 189 ILE A C 1
ATOM 1499 O O . ILE A 1 189 ? -14.662 3.275 9.307 1.00 92.38 189 ILE A O 1
ATOM 1503 N N . PRO A 1 190 ? -15.477 5.368 9.373 1.00 92.00 190 PRO A N 1
ATOM 1504 C CA . PRO A 1 190 ? -16.333 5.195 8.199 1.00 92.00 190 PRO A CA 1
ATOM 1505 C C . PRO A 1 190 ? -15.567 4.761 6.944 1.00 92.00 190 PRO A C 1
ATOM 1507 O O . PRO A 1 190 ? -14.477 5.261 6.677 1.00 92.00 190 PRO A O 1
ATOM 1510 N N . GLY A 1 191 ? -16.157 3.867 6.146 1.00 92.69 191 GLY A N 1
ATOM 1511 C CA . GLY A 1 191 ? -15.577 3.404 4.881 1.00 92.69 191 GLY A CA 1
ATOM 1512 C C . GLY A 1 191 ? -14.498 2.320 5.003 1.00 92.69 191 GLY A C 1
ATOM 1513 O O . GLY A 1 191 ? -14.131 1.734 3.984 1.00 92.69 191 GLY A O 1
ATOM 1514 N N . VAL A 1 192 ? -14.034 1.998 6.215 1.00 96.31 192 VAL A N 1
ATOM 1515 C CA . VAL A 1 192 ? -13.065 0.916 6.444 1.00 96.31 192 VAL A CA 1
ATOM 1516 C C . VAL A 1 192 ? -13.733 -0.446 6.260 1.00 96.31 192 VAL A C 1
ATOM 1518 O O . VAL A 1 192 ? -14.753 -0.756 6.877 1.00 96.31 192 VAL A O 1
ATOM 1521 N N . LYS A 1 193 ? -13.130 -1.272 5.405 1.00 97.44 193 LYS A N 1
ATOM 1522 C CA . LYS A 1 193 ? -13.577 -2.621 5.033 1.00 97.44 193 LYS A CA 1
ATOM 1523 C C . LYS A 1 193 ? -12.763 -3.724 5.691 1.00 97.44 193 LYS A C 1
ATOM 1525 O O . LYS A 1 193 ? -13.305 -4.808 5.923 1.00 97.44 193 LYS A O 1
ATOM 1530 N N . LYS A 1 194 ? -11.497 -3.460 6.005 1.00 98.06 194 LYS A N 1
ATOM 1531 C CA . LYS A 1 194 ? -10.604 -4.384 6.706 1.00 98.06 194 LYS A CA 1
ATOM 1532 C C . LYS A 1 194 ? -9.913 -3.667 7.863 1.00 98.06 194 LYS A C 1
ATOM 1534 O O . LYS A 1 194 ? -9.410 -2.564 7.672 1.00 98.06 194 LYS A O 1
ATOM 1539 N N . LEU A 1 195 ? -9.902 -4.299 9.031 1.00 96.81 195 LEU A N 1
ATOM 1540 C CA . LEU A 1 195 ? -9.216 -3.811 10.219 1.00 96.81 195 LEU A CA 1
ATOM 1541 C C . LEU A 1 195 ? -8.480 -4.971 10.885 1.00 96.81 195 LEU A C 1
ATOM 1543 O O . LEU A 1 195 ? -9.116 -5.933 11.318 1.00 96.81 195 LEU A O 1
ATOM 1547 N N . ASP A 1 196 ? -7.168 -4.830 11.001 1.00 96.06 196 ASP A N 1
ATOM 1548 C CA . ASP A 1 196 ? -6.301 -5.746 11.728 1.00 96.06 196 ASP A CA 1
ATOM 1549 C C . ASP A 1 196 ? -5.734 -4.986 12.936 1.00 96.06 196 ASP A C 1
ATOM 1551 O O . ASP A 1 196 ? -5.227 -3.876 12.786 1.00 96.06 196 ASP A O 1
ATOM 1555 N N . VAL A 1 197 ? -5.863 -5.536 14.143 1.00 92.81 197 VAL A N 1
ATOM 1556 C CA . VAL A 1 197 ? -5.364 -4.899 15.372 1.00 92.81 197 VAL A CA 1
ATOM 1557 C C . VAL A 1 197 ? -4.507 -5.883 16.148 1.00 92.81 197 VAL A C 1
ATOM 1559 O O . VAL A 1 197 ? -5.011 -6.898 16.630 1.00 92.81 197 VAL A O 1
ATOM 1562 N N . ASP A 1 198 ? -3.233 -5.554 16.316 1.00 91.56 198 ASP A N 1
ATOM 1563 C CA . ASP A 1 198 ? -2.366 -6.133 17.331 1.00 91.56 198 ASP A CA 1
ATOM 1564 C C . ASP A 1 198 ? -2.422 -5.279 18.597 1.00 91.56 198 ASP A C 1
ATOM 1566 O O . ASP A 1 198 ? -1.806 -4.213 18.704 1.00 91.56 198 ASP A O 1
ATOM 1570 N N . ALA A 1 199 ? -3.250 -5.735 19.537 1.00 83.88 199 ALA A N 1
ATOM 1571 C CA . ALA A 1 199 ? -3.503 -5.034 20.777 1.00 83.88 199 ALA A CA 1
ATOM 1572 C C . ALA A 1 199 ? -2.329 -5.229 21.749 1.00 83.88 199 ALA A C 1
ATOM 1574 O O . ALA A 1 199 ? -2.104 -6.333 22.260 1.00 83.88 199 ALA A O 1
ATOM 1575 N N . GLY A 1 200 ? -1.636 -4.128 22.052 1.00 69.50 200 GLY A N 1
ATOM 1576 C CA . GLY A 1 200 ? -0.585 -4.068 23.068 1.00 69.50 200 GLY A CA 1
ATOM 1577 C C . GLY A 1 200 ? -1.079 -4.444 24.475 1.00 69.50 200 GLY A C 1
ATOM 1578 O O . GLY A 1 200 ? -2.277 -4.593 24.739 1.00 69.50 200 GLY A O 1
ATOM 1579 N N . SER A 1 201 ? -0.142 -4.636 25.407 1.00 59.09 201 SER A N 1
ATOM 1580 C CA . SER A 1 201 ? -0.447 -5.043 26.784 1.00 59.09 201 SER A CA 1
ATOM 1581 C C . SER A 1 201 ? -0.820 -3.850 27.668 1.00 59.09 201 SER A C 1
ATOM 1583 O O . SER A 1 201 ? 0.009 -3.402 28.455 1.00 59.09 201 SER A O 1
ATOM 1585 N N . ASP A 1 202 ? -2.057 -3.366 27.576 1.00 58.12 202 ASP A N 1
ATOM 1586 C CA . ASP A 1 202 ? -2.561 -2.354 28.513 1.00 58.12 202 ASP A CA 1
ATOM 1587 C C . ASP A 1 202 ? -3.454 -2.970 29.601 1.00 58.12 202 ASP A C 1
ATOM 1589 O O . ASP A 1 202 ? -4.402 -3.719 29.334 1.00 58.12 202 ASP A O 1
ATOM 1593 N N . GLU A 1 203 ? -3.135 -2.633 30.854 1.00 53.00 203 GLU A N 1
ATOM 1594 C CA . GLU A 1 203 ? -3.866 -3.000 32.070 1.00 53.00 203 GLU A CA 1
ATOM 1595 C C . GLU A 1 203 ? -5.185 -2.213 32.165 1.00 53.00 203 GLU A C 1
ATOM 1597 O O . GLU A 1 203 ? -5.241 -1.147 32.771 1.00 53.00 203 GLU A O 1
ATOM 1602 N N . MET A 1 204 ? -6.269 -2.717 31.571 1.00 59.78 204 MET A N 1
ATOM 1603 C CA . MET A 1 204 ? -7.613 -2.142 31.747 1.00 59.78 204 MET A CA 1
ATOM 1604 C C . MET A 1 204 ? -8.687 -3.232 31.867 1.00 59.78 204 MET A C 1
ATOM 1606 O O . MET A 1 204 ? -8.568 -4.304 31.264 1.00 59.78 204 MET A O 1
ATOM 1610 N N . GLU A 1 205 ? -9.725 -2.919 32.653 1.00 57.00 205 GLU A N 1
ATOM 1611 C CA . GLU A 1 205 ? -10.922 -3.728 32.932 1.00 57.00 205 GLU A CA 1
ATOM 1612 C C . GLU A 1 205 ? -11.659 -4.185 31.658 1.00 57.00 205 GLU A C 1
ATOM 1614 O O . GLU A 1 205 ? -11.517 -3.604 30.582 1.00 57.00 205 GLU A O 1
ATOM 1619 N N . THR A 1 206 ? -12.476 -5.235 31.785 1.00 62.62 206 THR A N 1
ATOM 1620 C CA . THR A 1 206 ? -13.300 -5.776 30.696 1.00 62.62 206 THR A CA 1
ATOM 1621 C C . THR A 1 206 ? 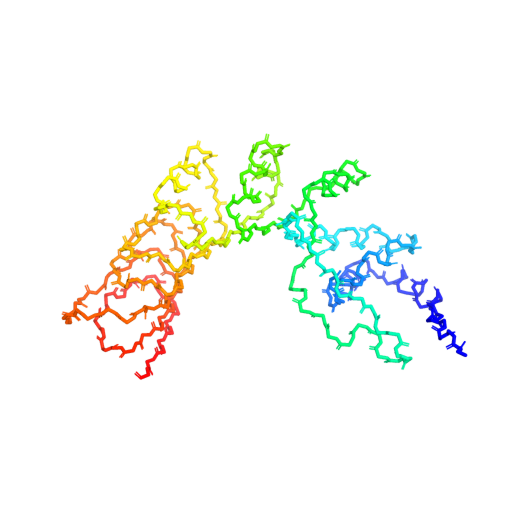-14.224 -4.696 30.124 1.00 62.62 206 THR A C 1
ATOM 1623 O O . THR A 1 206 ? -15.181 -4.280 30.776 1.00 62.62 206 THR A O 1
ATOM 1626 N N . GLN A 1 207 ? -13.954 -4.261 28.893 1.00 75.19 207 GLN A N 1
ATOM 1627 C CA . GLN A 1 207 ? -14.758 -3.286 28.159 1.00 75.19 207 GLN A CA 1
ATOM 1628 C C . GLN A 1 207 ? -15.288 -3.910 26.863 1.00 75.19 207 GLN A C 1
ATOM 1630 O O . GLN A 1 207 ? -14.610 -4.719 26.227 1.00 75.19 207 GLN A O 1
ATOM 1635 N N . THR A 1 208 ? -16.508 -3.535 26.472 1.00 85.19 208 THR A N 1
ATOM 1636 C CA . THR A 1 208 ? -17.083 -3.912 25.177 1.00 85.19 208 THR A CA 1
ATOM 1637 C C . THR A 1 208 ? -16.605 -2.946 24.090 1.00 85.19 208 THR A C 1
ATOM 1639 O O . THR A 1 208 ? -16.833 -1.740 24.194 1.00 85.19 208 THR A O 1
ATOM 1642 N N . TYR A 1 209 ? -15.987 -3.474 23.033 1.00 88.62 209 TYR A N 1
ATOM 1643 C CA . TYR A 1 209 ? -15.479 -2.707 21.893 1.00 88.62 209 TYR A CA 1
ATOM 1644 C C . TYR A 1 209 ? -16.437 -2.740 20.700 1.00 88.62 209 TYR A C 1
ATOM 1646 O O . TYR A 1 209 ? -17.060 -3.765 20.409 1.00 88.62 209 TYR A O 1
ATOM 1654 N N . ALA A 1 210 ? -16.536 -1.620 19.988 1.00 91.56 210 ALA A N 1
ATOM 1655 C CA . ALA A 1 210 ? -17.331 -1.466 18.776 1.00 91.56 210 ALA A CA 1
ATOM 1656 C C . ALA A 1 210 ? -16.456 -1.096 17.572 1.00 91.56 210 ALA A C 1
ATOM 1658 O O . ALA A 1 210 ? -15.479 -0.355 17.695 1.00 91.56 210 ALA A O 1
ATOM 1659 N N . PHE A 1 211 ? -16.858 -1.580 16.398 1.00 93.19 211 PHE A N 1
ATOM 1660 C CA . PHE A 1 211 ? -16.160 -1.373 15.130 1.00 93.19 211 PHE A CA 1
ATOM 1661 C C . PHE A 1 211 ? -17.092 -0.771 14.071 1.00 93.19 211 PHE A C 1
ATOM 1663 O O . PHE A 1 211 ? -18.317 -0.783 14.228 1.00 93.19 211 PHE A O 1
ATOM 1670 N N . SER A 1 212 ? -16.518 -0.259 12.981 1.00 92.94 212 SER A N 1
ATOM 1671 C CA . SER A 1 212 ? -17.262 0.310 11.851 1.00 92.94 212 SER A CA 1
ATOM 1672 C C . SER A 1 212 ? -18.356 -0.613 11.322 1.00 92.94 212 SER A C 1
ATOM 1674 O O . SER A 1 212 ? -18.123 -1.789 11.053 1.00 92.94 212 SER A O 1
ATOM 1676 N N . SER A 1 213 ? -19.535 -0.049 11.057 1.00 94.19 213 SER A N 1
ATOM 1677 C CA . SER A 1 213 ? -20.652 -0.771 10.434 1.00 94.19 213 SER A CA 1
ATOM 1678 C C . SER A 1 213 ? -20.389 -1.204 8.992 1.00 94.19 213 SER A C 1
ATOM 1680 O O . SER A 1 213 ? -21.176 -1.974 8.460 1.00 94.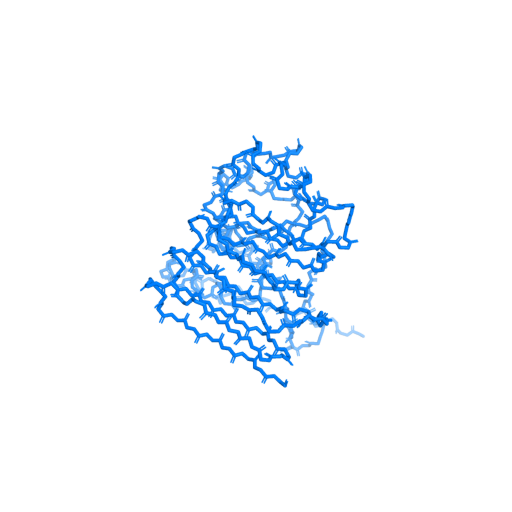19 213 SER A O 1
ATOM 1682 N N . ASP A 1 214 ? -19.335 -0.682 8.359 1.00 95.50 214 ASP A N 1
ATOM 1683 C CA . ASP A 1 214 ? -18.921 -1.026 6.996 1.00 95.50 214 ASP A CA 1
ATOM 1684 C C . ASP A 1 214 ? -17.948 -2.211 6.940 1.00 95.50 214 ASP A C 1
ATOM 1686 O O . ASP A 1 214 ? -17.659 -2.695 5.840 1.00 95.50 214 ASP A O 1
ATOM 1690 N N . LEU A 1 215 ? -17.435 -2.648 8.099 1.00 97.12 215 LEU A N 1
ATOM 1691 C CA . LEU A 1 215 ? -16.326 -3.586 8.212 1.00 97.12 215 LEU A CA 1
ATOM 1692 C C . LEU A 1 215 ? -16.724 -4.978 7.718 1.00 97.12 215 LEU A C 1
ATOM 1694 O O . LEU A 1 215 ? -17.741 -5.537 8.130 1.00 97.12 215 LEU A O 1
ATOM 1698 N N . GLU A 1 216 ? -15.904 -5.556 6.847 1.00 98.06 216 GLU A N 1
ATOM 1699 C CA . GLU A 1 216 ? -16.128 -6.880 6.261 1.00 98.06 216 GLU A CA 1
ATOM 1700 C C . GLU A 1 216 ? -15.124 -7.908 6.792 1.00 98.06 216 GLU A C 1
ATOM 1702 O O . GLU A 1 216 ? -15.466 -9.086 6.909 1.00 98.06 216 GLU A O 1
ATOM 1707 N N . ASN A 1 217 ? -13.917 -7.473 7.162 1.00 98.12 217 ASN A N 1
ATOM 1708 C CA . ASN A 1 217 ? -12.867 -8.321 7.717 1.00 98.12 217 ASN A CA 1
ATOM 1709 C C . ASN A 1 217 ? -12.310 -7.701 9.001 1.00 98.12 217 ASN A C 1
ATOM 1711 O O . ASN A 1 217 ? -11.906 -6.538 8.993 1.00 98.12 217 ASN A O 1
ATOM 1715 N N . LEU A 1 218 ? -12.275 -8.490 10.072 1.00 96.75 218 LEU A N 1
ATOM 1716 C CA . LEU A 1 218 ? -11.697 -8.111 11.355 1.00 96.75 218 LEU A CA 1
ATOM 1717 C C . LEU A 1 218 ? -10.693 -9.172 11.790 1.00 96.75 218 LEU A C 1
ATOM 1719 O O . LEU A 1 218 ? -11.046 -10.352 11.887 1.00 96.75 218 LEU A O 1
ATOM 1723 N N . LEU A 1 219 ? -9.476 -8.740 12.090 1.00 95.88 219 LEU A N 1
ATOM 1724 C CA . LEU A 1 219 ? -8.470 -9.557 12.740 1.00 95.88 219 LEU A CA 1
ATOM 1725 C C . LEU A 1 219 ? -8.061 -8.898 14.058 1.00 95.88 219 LEU A C 1
ATOM 1727 O O . LEU A 1 219 ? -7.758 -7.708 14.099 1.00 95.88 219 LEU A O 1
ATOM 1731 N N . LEU A 1 220 ? -8.028 -9.682 15.133 1.00 93.06 220 LEU A N 1
ATOM 1732 C CA . LEU A 1 220 ? -7.591 -9.231 16.452 1.00 93.06 220 LEU A CA 1
ATOM 1733 C C . LEU A 1 220 ? -6.503 -10.161 16.999 1.00 93.06 220 LEU A C 1
ATOM 1735 O O . LEU A 1 220 ? -6.753 -11.352 17.199 1.00 93.06 220 LEU A O 1
ATOM 1739 N N . TYR A 1 221 ? -5.331 -9.614 17.309 1.00 91.44 221 TYR A N 1
ATOM 1740 C CA . TYR A 1 221 ? -4.349 -10.239 18.193 1.00 91.44 221 TYR A CA 1
ATOM 1741 C C . TYR A 1 221 ? -4.479 -9.610 19.578 1.00 91.44 221 TYR A C 1
ATOM 1743 O O . TYR A 1 221 ? -4.446 -8.390 19.728 1.00 91.44 221 TYR A O 1
ATOM 1751 N N . THR A 1 222 ? -4.682 -10.429 20.608 1.00 85.62 222 THR A N 1
ATOM 1752 C CA . THR A 1 222 ? -4.826 -9.932 21.978 1.00 85.62 222 THR A CA 1
ATOM 1753 C C . THR A 1 222 ? -4.364 -10.963 23.002 1.00 85.62 222 THR A C 1
ATOM 1755 O O . THR A 1 222 ? -4.491 -12.162 22.798 1.00 85.62 222 THR A O 1
ATOM 1758 N N . LYS A 1 223 ? -3.837 -10.510 24.142 1.00 82.25 223 LYS A N 1
ATOM 1759 C CA . LYS A 1 223 ? -3.437 -11.376 25.272 1.00 82.25 223 LYS A CA 1
ATOM 1760 C C . LYS A 1 223 ? -4.488 -11.428 26.384 1.00 82.25 223 LYS A C 1
ATOM 1762 O O . LYS A 1 223 ? -4.204 -11.867 27.495 1.00 82.25 223 LYS A O 1
ATOM 1767 N N . ARG A 1 224 ? -5.689 -10.897 26.133 1.00 77.69 224 ARG A N 1
ATOM 1768 C CA . ARG A 1 224 ? -6.744 -10.765 27.143 1.00 77.69 224 ARG A CA 1
ATOM 1769 C C . ARG A 1 224 ? -8.108 -11.164 26.608 1.00 77.69 224 ARG A C 1
ATOM 1771 O O . ARG A 1 224 ? -8.362 -11.148 25.407 1.00 77.69 224 ARG A O 1
ATOM 1778 N N . SER A 1 225 ? -9.005 -11.472 27.539 1.00 81.94 225 SER A N 1
ATOM 1779 C CA . SER A 1 225 ? -10.425 -11.591 27.229 1.00 81.94 225 SER A CA 1
ATOM 1780 C C . SER A 1 225 ? -10.985 -10.214 26.881 1.00 81.94 225 SER A C 1
ATOM 1782 O O . SER A 1 225 ? -10.743 -9.246 27.601 1.00 81.94 225 SER A O 1
ATOM 1784 N N . ILE A 1 226 ? -11.752 -10.143 25.800 1.00 84.88 226 ILE A N 1
ATOM 1785 C CA . ILE A 1 226 ? -12.411 -8.925 25.329 1.00 84.88 226 ILE A CA 1
ATOM 1786 C C . ILE A 1 226 ? -13.872 -9.221 25.020 1.00 84.88 226 ILE A C 1
ATOM 1788 O O . ILE A 1 226 ? -14.230 -10.346 24.669 1.00 84.88 226 ILE A O 1
ATOM 1792 N N . GLU A 1 227 ? -14.708 -8.196 25.107 1.00 88.56 227 GLU A N 1
ATOM 1793 C CA . GLU A 1 227 ? -16.064 -8.239 24.577 1.00 88.56 227 GLU A CA 1
ATOM 1794 C C . GLU A 1 227 ? -16.129 -7.375 23.321 1.00 88.56 227 GLU A C 1
ATOM 1796 O O . GLU A 1 227 ? -15.584 -6.273 23.287 1.00 88.56 227 GLU A O 1
ATOM 1801 N N . VAL A 1 228 ? -16.785 -7.863 22.269 1.00 88.81 228 VAL A N 1
ATOM 1802 C CA . VAL A 1 228 ? -16.868 -7.159 20.984 1.00 88.81 228 VAL A CA 1
ATOM 1803 C C . VAL A 1 228 ? -18.295 -7.146 20.458 1.00 88.81 228 VAL A C 1
ATOM 1805 O O . VAL A 1 228 ? -18.985 -8.166 20.449 1.00 88.81 228 VAL A O 1
ATOM 1808 N N . THR A 1 229 ? -18.733 -5.987 19.977 1.00 90.69 229 THR A N 1
ATOM 1809 C CA . THR A 1 229 ? -19.956 -5.853 19.182 1.00 90.69 229 THR A CA 1
ATOM 1810 C C . THR A 1 229 ? -19.583 -5.963 17.711 1.00 90.69 229 THR A C 1
ATOM 1812 O O . THR A 1 229 ? -18.977 -5.054 17.143 1.00 90.69 229 THR A O 1
ATOM 1815 N N . LEU A 1 230 ? -19.931 -7.092 17.094 1.00 91.31 230 LEU A N 1
ATOM 1816 C CA . LEU A 1 230 ? -19.596 -7.350 15.696 1.00 91.31 230 LEU A CA 1
ATOM 1817 C C . LEU A 1 230 ? -20.559 -6.610 14.749 1.00 91.31 230 LEU A C 1
ATOM 1819 O O . LEU A 1 230 ? -21.778 -6.686 14.939 1.00 91.31 230 LEU A O 1
ATOM 1823 N N . PRO A 1 231 ? -20.047 -5.924 13.712 1.00 93.06 231 PRO A N 1
ATOM 1824 C CA . PRO A 1 231 ? -20.887 -5.276 12.716 1.00 93.06 231 PRO A CA 1
ATOM 1825 C C . PRO A 1 231 ? -21.605 -6.312 11.842 1.00 93.06 231 PRO A C 1
ATOM 1827 O O . PRO A 1 231 ? -21.072 -7.379 11.543 1.00 93.06 231 PRO A O 1
ATOM 1830 N N . GLN A 1 232 ? -22.820 -5.991 11.390 1.00 93.75 232 GLN A N 1
ATOM 1831 C CA . GLN A 1 232 ? -23.641 -6.919 10.594 1.00 93.75 232 GLN A CA 1
ATOM 1832 C C . GLN A 1 232 ? -23.046 -7.250 9.218 1.00 93.75 232 GLN A C 1
ATOM 1834 O O . GLN A 1 232 ? -23.394 -8.266 8.623 1.00 93.75 232 GLN A O 1
ATOM 1839 N N . THR A 1 233 ? -22.168 -6.394 8.699 1.00 96.38 233 THR A N 1
ATOM 1840 C CA . THR A 1 233 ? -21.471 -6.582 7.421 1.00 96.38 233 THR A CA 1
ATOM 1841 C C . THR A 1 233 ? -20.277 -7.524 7.518 1.00 96.38 233 THR A C 1
ATOM 1843 O O . THR A 1 233 ? -19.718 -7.875 6.479 1.00 96.38 233 THR A O 1
ATOM 1846 N N . LEU A 1 234 ? -19.879 -7.929 8.730 1.00 97.00 234 LEU A N 1
ATOM 1847 C CA . LEU A 1 234 ? -18.683 -8.728 8.948 1.00 97.00 234 LEU A CA 1
ATOM 1848 C C . LEU A 1 234 ? -18.819 -10.097 8.274 1.00 97.00 234 LEU A C 1
ATOM 1850 O O . LEU A 1 234 ? -19.744 -10.862 8.543 1.00 97.00 234 LEU A O 1
ATOM 1854 N N . ARG A 1 235 ? -17.869 -10.411 7.396 1.00 97.25 235 ARG A N 1
ATOM 1855 C CA . ARG A 1 235 ? -17.793 -11.679 6.657 1.00 97.25 235 ARG A CA 1
ATOM 1856 C C . ARG A 1 235 ? -16.714 -12.595 7.209 1.00 97.25 235 ARG A C 1
ATOM 1858 O O . ARG A 1 235 ? -16.833 -13.811 7.090 1.00 97.25 235 ARG A O 1
ATOM 1865 N N . LYS A 1 236 ? -15.667 -12.013 7.792 1.00 97.38 236 LYS A N 1
ATOM 1866 C CA . LYS A 1 236 ? -14.512 -12.735 8.311 1.00 97.38 236 LYS A CA 1
ATOM 1867 C C . LYS A 1 236 ? -14.085 -12.158 9.656 1.00 97.38 236 LYS A C 1
ATOM 1869 O O . LYS A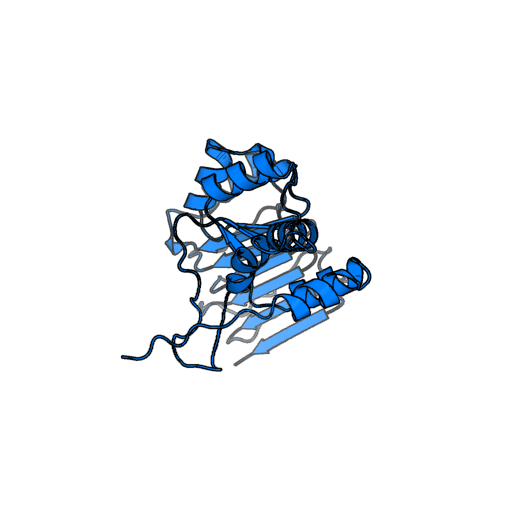 1 236 ? -13.872 -10.954 9.768 1.00 97.38 236 LYS A O 1
ATOM 1874 N N . LEU A 1 237 ? -13.956 -13.038 10.645 1.00 95.81 237 LEU A N 1
ATOM 1875 C CA . LEU A 1 237 ? -13.433 -12.735 11.972 1.00 95.81 237 LEU A CA 1
ATOM 1876 C C . LEU A 1 237 ? -12.306 -13.715 12.288 1.00 95.81 237 LEU A C 1
ATOM 1878 O O . LEU A 1 237 ? -12.527 -14.926 12.273 1.00 95.81 237 LEU A O 1
ATOM 1882 N N . GLU A 1 238 ? -11.129 -13.191 12.602 1.00 95.69 238 GLU A N 1
ATOM 1883 C CA . GLU A 1 238 ? -10.005 -13.954 13.138 1.00 95.69 238 GLU A CA 1
ATOM 1884 C C . GLU A 1 238 ? -9.598 -13.373 14.490 1.00 95.69 238 GLU A C 1
ATOM 1886 O O . GLU A 1 238 ? -9.464 -12.159 14.640 1.00 95.69 238 GLU A O 1
ATOM 1891 N N . VAL A 1 239 ? -9.428 -14.241 15.487 1.00 91.69 239 VAL A N 1
ATOM 1892 C CA . VAL A 1 239 ? -9.007 -13.843 16.832 1.00 91.69 239 VAL A CA 1
ATOM 1893 C C . VAL A 1 239 ? -7.891 -14.768 17.284 1.00 91.69 239 VAL A C 1
ATOM 1895 O O . VAL A 1 239 ? -8.078 -15.983 17.370 1.00 91.69 239 VAL A O 1
ATOM 1898 N N . TYR A 1 240 ? -6.747 -14.178 17.597 1.00 89.50 240 TYR A N 1
ATOM 1899 C CA . TYR A 1 240 ? -5.583 -14.855 18.142 1.00 89.50 240 TYR A CA 1
ATOM 1900 C C . TYR A 1 240 ? -5.413 -14.426 19.596 1.00 89.50 240 TYR A C 1
ATOM 1902 O O . TYR A 1 240 ? -5.061 -13.280 19.879 1.00 89.50 240 TYR A O 1
ATOM 1910 N N . ALA A 1 241 ? -5.698 -15.359 20.504 1.00 79.44 241 ALA A N 1
ATOM 1911 C CA . ALA A 1 241 ? -5.557 -15.181 21.943 1.00 79.44 241 ALA A CA 1
ATOM 1912 C C . ALA A 1 241 ? -4.436 -16.080 22.480 1.00 79.44 241 ALA A C 1
ATOM 1914 O O . ALA A 1 241 ? -4.383 -17.261 22.123 1.00 79.44 241 ALA A O 1
ATOM 1915 N N . PHE A 1 242 ? -3.562 -15.523 23.320 1.00 67.19 242 PHE A N 1
ATOM 1916 C CA . PHE A 1 242 ? -2.437 -16.223 23.957 1.00 67.19 242 PHE A CA 1
ATOM 1917 C C . PHE A 1 242 ? -2.566 -16.223 25.476 1.00 67.19 242 PHE A C 1
ATOM 1919 O O . PHE A 1 242 ? -2.969 -15.170 26.021 1.00 67.19 242 PHE A O 1
#

Radius of gyration: 21.7 Å; chains: 1; bounding box: 64×40×61 Å